Protein AF-A0A226DUA2-F1 (afdb_monomer_lite)

Secondary structure (DSSP, 8-state):
---------TTHHHHHHHHHHHHS-SSS-----HHHHHHHHHHHHHHHHHHHT-HHHHHHTSTTHHHHHHHH-TT--HHHHHHHHHHHHHHHHHHHHHHHHHHHHHH---TTHHHHHHHHHHHHHHHHHHHHHHHHHHHHHHHHHHS-TTS-HHHHHHHHHHTTHHHHHHHHHHHHHHHHHHHHHHHHHHH-

Structure (mmCIF, N/CA/C/O backbone):
data_AF-A0A226DUA2-F1
#
_entry.id 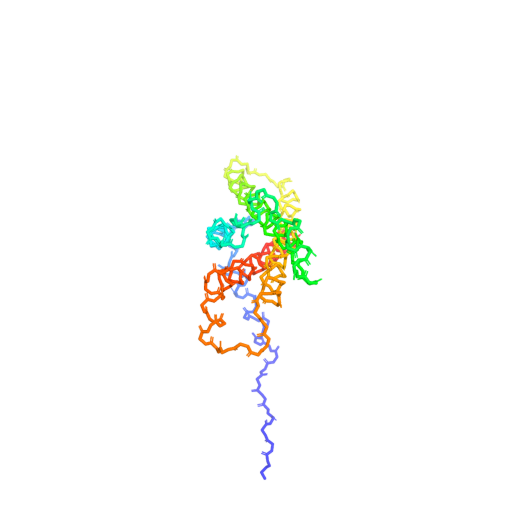  AF-A0A226DUA2-F1
#
loop_
_atom_site.group_PDB
_atom_site.id
_atom_site.type_symbol
_atom_site.label_atom_id
_atom_site.label_alt_id
_atom_site.label_comp_id
_atom_site.label_asym_id
_atom_site.label_entity_id
_atom_site.label_seq_id
_atom_site.pdbx_PDB_ins_code
_atom_site.Cartn_x
_atom_site.Cartn_y
_atom_site.Cartn_z
_atom_site.occupancy
_atom_site.B_iso_or_equiv
_atom_site.auth_seq_id
_atom_site.auth_comp_id
_atom_site.auth_asym_id
_atom_site.auth_atom_id
_atom_site.pdbx_PDB_model_num
ATOM 1 N N . MET A 1 1 ? -26.671 -44.787 -12.495 1.00 40.41 1 MET A N 1
ATOM 2 C CA . MET A 1 1 ? -25.881 -44.094 -11.452 1.00 40.41 1 MET A CA 1
ATOM 3 C C . MET A 1 1 ? -26.431 -42.677 -11.335 1.00 40.41 1 MET A C 1
ATOM 5 O O . MET A 1 1 ? -26.007 -41.808 -12.073 1.00 40.41 1 MET A O 1
ATOM 9 N N . MET A 1 2 ? -27.639 -42.504 -10.798 1.00 33.38 2 MET A N 1
ATOM 10 C CA . MET A 1 2 ? -27.988 -42.334 -9.376 1.00 33.38 2 MET A CA 1
ATOM 11 C C . MET A 1 2 ? -27.318 -41.121 -8.716 1.00 33.38 2 MET A C 1
ATOM 13 O O . MET A 1 2 ? -26.150 -41.149 -8.346 1.00 33.38 2 MET A O 1
ATOM 17 N N . SER A 1 3 ? -28.143 -40.077 -8.622 1.00 40.06 3 SER A N 1
ATOM 18 C CA . SER A 1 3 ? -27.996 -38.801 -7.940 1.00 40.06 3 SER A CA 1
ATOM 19 C C . SER A 1 3 ? -27.529 -38.924 -6.491 1.00 40.06 3 SER A C 1
ATOM 21 O O . SER A 1 3 ? -28.097 -39.688 -5.716 1.00 40.06 3 SER A O 1
ATOM 23 N N . PHE A 1 4 ? -26.579 -38.070 -6.109 1.00 33.00 4 PHE A N 1
ATOM 24 C CA . PHE A 1 4 ? -26.264 -37.747 -4.720 1.00 33.00 4 PHE A CA 1
ATOM 25 C C . PHE A 1 4 ? -26.669 -36.289 -4.470 1.00 33.00 4 PHE A C 1
ATOM 27 O O . PHE A 1 4 ? -25.875 -35.360 -4.571 1.00 33.00 4 PHE A O 1
ATOM 34 N N . VAL A 1 5 ? -27.959 -36.089 -4.211 1.00 45.00 5 VAL A N 1
ATOM 35 C CA . VAL A 1 5 ? -28.500 -34.862 -3.617 1.00 45.00 5 VAL A CA 1
ATOM 36 C C . VAL A 1 5 ? -29.339 -35.312 -2.440 1.00 45.00 5 VAL A C 1
ATOM 38 O O . VAL A 1 5 ? -30.489 -35.685 -2.643 1.00 45.00 5 VAL A O 1
ATOM 41 N N . THR A 1 6 ? -28.789 -35.295 -1.223 1.00 41.44 6 THR A N 1
ATOM 42 C CA . THR A 1 6 ? -29.575 -34.996 -0.016 1.00 41.44 6 THR A CA 1
ATOM 43 C C . THR A 1 6 ? -28.692 -34.682 1.198 1.00 41.44 6 THR A C 1
ATOM 45 O O . THR A 1 6 ? -27.717 -35.375 1.463 1.00 41.44 6 THR A O 1
ATOM 48 N N . LEU A 1 7 ? -29.158 -33.693 1.972 1.00 39.91 7 LEU A N 1
ATOM 49 C CA . LEU A 1 7 ? -29.009 -33.538 3.427 1.00 39.91 7 LEU A CA 1
ATOM 50 C C . LEU A 1 7 ? -27.660 -33.063 3.996 1.00 39.91 7 LEU A C 1
ATOM 52 O O . LEU A 1 7 ? -26.923 -33.827 4.607 1.00 39.91 7 LEU A O 1
ATOM 56 N N . ILE A 1 8 ? -27.462 -31.738 3.997 1.00 42.31 8 ILE A N 1
ATOM 57 C CA . ILE A 1 8 ? -26.931 -31.045 5.184 1.00 42.31 8 ILE A CA 1
ATOM 58 C C . ILE A 1 8 ? -27.875 -29.884 5.511 1.00 42.31 8 ILE A C 1
ATOM 60 O O . ILE A 1 8 ? -28.209 -29.060 4.662 1.00 42.31 8 ILE A O 1
ATOM 64 N N . GLY A 1 9 ? -28.387 -29.913 6.740 1.00 43.31 9 GLY A N 1
ATOM 65 C CA . GLY A 1 9 ? -29.529 -29.145 7.209 1.00 43.31 9 GLY A CA 1
ATOM 66 C C . GLY A 1 9 ? -29.292 -27.639 7.312 1.00 43.31 9 GLY A C 1
ATOM 67 O O . GLY A 1 9 ? -28.282 -27.163 7.828 1.00 43.31 9 GLY A O 1
ATOM 68 N N . SER A 1 10 ? -30.318 -26.893 6.911 1.00 45.47 10 SER A N 1
ATOM 69 C CA . SER A 1 10 ? -30.386 -25.429 6.914 1.00 45.47 10 SER A CA 1
ATOM 70 C C . SER A 1 10 ? -30.469 -24.783 8.314 1.00 45.47 10 SER A C 1
ATOM 72 O O . SER A 1 10 ? -30.604 -23.566 8.406 1.00 45.47 10 SER A O 1
ATOM 74 N N . ASN A 1 11 ? -30.357 -25.562 9.398 1.00 41.03 11 ASN A N 1
ATOM 75 C CA . ASN A 1 11 ? -30.464 -25.079 10.785 1.00 41.03 11 ASN A CA 1
ATOM 76 C C . ASN A 1 11 ? -29.113 -24.981 11.521 1.00 41.03 11 ASN A C 1
ATOM 78 O O . ASN A 1 11 ? -29.072 -24.490 12.643 1.00 41.03 11 ASN A O 1
ATOM 82 N N . SER A 1 12 ? -28.008 -25.422 10.908 1.00 45.75 12 SER A N 1
ATOM 83 C CA . SER A 1 12 ? -26.671 -25.392 11.532 1.00 45.75 12 SER A CA 1
ATOM 84 C C . SER A 1 12 ? -25.866 -24.133 11.182 1.00 45.75 12 SER A C 1
ATOM 86 O O . SER A 1 12 ? -25.039 -23.679 11.968 1.00 45.75 12 SER A O 1
ATOM 88 N N . VAL A 1 13 ? -26.141 -23.494 10.041 1.00 44.94 13 VAL A N 1
ATOM 89 C CA . VAL A 1 13 ? -25.377 -22.308 9.609 1.00 44.94 13 VAL A CA 1
ATOM 90 C C . VAL A 1 13 ? -25.687 -21.082 10.478 1.00 44.94 13 VAL A C 1
ATOM 92 O O . VAL A 1 13 ? -24.826 -20.228 10.685 1.00 44.94 13 VAL A O 1
ATOM 95 N N . THR A 1 14 ? -26.898 -20.986 11.027 1.00 45.59 14 THR A N 1
ATOM 96 C CA . THR A 1 14 ? -27.301 -19.899 11.930 1.00 45.59 14 THR A CA 1
ATOM 97 C C . THR A 1 14 ? -26.771 -20.072 13.350 1.00 45.59 14 THR A C 1
ATOM 99 O O . THR A 1 14 ? -26.415 -19.065 13.957 1.00 45.59 14 THR A O 1
ATOM 102 N N . SER A 1 15 ? -26.648 -21.301 13.870 1.00 43.31 15 SER A N 1
ATOM 103 C CA . SER A 1 15 ? -26.094 -21.517 15.217 1.00 43.31 15 SER A CA 1
ATOM 104 C C . SER A 1 15 ? -24.577 -21.310 15.248 1.00 43.31 15 SER A C 1
ATOM 106 O O . SER A 1 15 ? -24.081 -20.634 16.144 1.00 43.31 15 SER A O 1
ATOM 108 N N . VAL A 1 16 ? -23.852 -21.758 14.215 1.00 47.16 16 VAL A N 1
ATOM 109 C CA . VAL A 1 16 ? -22.397 -21.533 14.094 1.00 47.16 16 VAL A CA 1
ATOM 110 C C . VAL A 1 16 ? -22.075 -20.044 13.898 1.00 47.16 16 VAL A C 1
ATOM 112 O O . VAL A 1 16 ? -21.110 -19.536 14.467 1.00 47.16 16 VAL A O 1
ATOM 115 N N . LYS A 1 17 ? -22.921 -19.297 13.170 1.00 47.12 17 LYS A N 1
ATOM 116 C CA . LYS A 1 17 ? -22.807 -17.829 13.070 1.00 47.12 17 LYS A CA 1
ATOM 117 C C . LYS A 1 17 ? -23.001 -17.117 14.413 1.00 47.12 17 LYS A C 1
ATOM 119 O O . LYS A 1 17 ? -22.430 -16.045 14.597 1.00 47.12 17 LYS A O 1
ATOM 124 N N . LEU A 1 18 ? -23.794 -17.678 15.329 1.00 44.31 18 LEU A N 1
ATOM 125 C CA . LEU A 1 18 ? -24.059 -17.079 16.640 1.00 44.31 18 LEU A CA 1
ATOM 126 C C . LEU A 1 18 ? -22.955 -17.388 17.661 1.00 44.31 18 LEU A C 1
ATOM 128 O O . LEU A 1 18 ? -22.617 -16.530 18.471 1.00 44.31 18 LEU A O 1
ATOM 132 N N . GLU A 1 19 ? -22.363 -18.581 17.606 1.00 42.12 19 GLU A N 1
ATOM 133 C CA . GLU A 1 19 ? -21.292 -18.987 18.526 1.00 42.12 19 GLU A CA 1
ATOM 134 C C . GLU A 1 19 ? -19.962 -18.286 18.227 1.00 42.12 19 GLU A C 1
ATOM 136 O O . GLU A 1 19 ? -19.295 -17.821 19.150 1.00 42.12 19 GLU A O 1
ATOM 141 N N . ILE A 1 20 ? -19.621 -18.093 16.947 1.00 49.97 20 ILE A N 1
ATOM 142 C CA . ILE A 1 20 ? -18.450 -17.290 16.558 1.00 49.97 20 ILE A CA 1
ATOM 143 C C . ILE A 1 20 ? -18.665 -15.813 16.931 1.00 49.97 20 ILE A C 1
ATOM 145 O O . ILE A 1 20 ? -17.740 -15.156 17.399 1.00 49.97 20 ILE A O 1
ATOM 149 N N . ALA A 1 21 ? -19.891 -15.291 16.804 1.00 44.81 21 ALA A N 1
ATOM 150 C CA . ALA A 1 21 ? -20.205 -13.918 17.201 1.00 44.81 21 ALA A CA 1
ATOM 151 C C . ALA A 1 21 ? -20.131 -13.700 18.727 1.00 44.81 21 ALA A C 1
ATOM 153 O O . ALA A 1 21 ? -19.700 -12.636 19.166 1.00 44.81 21 ALA A O 1
ATOM 154 N N . ASN A 1 22 ? -20.501 -14.702 19.531 1.00 41.97 22 ASN A N 1
ATOM 155 C CA . ASN A 1 22 ? -20.478 -14.611 20.995 1.00 41.97 22 ASN A CA 1
ATOM 156 C C . ASN A 1 22 ? -19.098 -14.890 21.612 1.00 41.97 22 ASN A C 1
ATOM 158 O O . ASN A 1 22 ? -18.800 -14.352 22.675 1.00 41.97 22 ASN A O 1
ATOM 162 N N . ALA A 1 23 ? -18.232 -15.667 20.955 1.00 46.94 23 ALA A N 1
ATOM 163 C CA . ALA A 1 23 ? -16.861 -15.886 21.426 1.00 46.94 23 ALA A CA 1
ATOM 164 C C . ALA A 1 23 ? -15.946 -14.656 21.234 1.00 46.94 23 ALA A C 1
ATOM 166 O O . ALA A 1 23 ? -14.927 -14.541 21.911 1.00 46.94 23 ALA A O 1
ATOM 167 N N . ILE A 1 24 ? -16.314 -13.723 20.347 1.00 49.25 24 ILE A N 1
ATOM 168 C CA . ILE A 1 24 ? -15.517 -12.528 20.008 1.00 49.25 24 ILE A CA 1
ATOM 169 C C . ILE A 1 24 ? -15.951 -11.286 20.827 1.00 49.25 24 ILE A C 1
ATOM 171 O O . ILE A 1 24 ? -15.244 -10.281 20.854 1.00 49.25 24 ILE A O 1
ATOM 175 N N . LEU A 1 25 ? -17.079 -11.328 21.553 1.00 41.81 25 LEU A N 1
ATOM 176 C CA . LEU A 1 25 ? -17.684 -10.136 22.178 1.00 41.81 25 LEU A CA 1
ATOM 177 C C . LEU A 1 25 ? -18.129 -10.313 23.650 1.00 41.81 25 LEU A C 1
ATOM 179 O O . LEU A 1 25 ? -19.320 -10.192 23.936 1.00 41.81 25 LEU A O 1
ATOM 183 N N . PRO A 1 26 ? -17.230 -10.511 24.637 1.00 42.25 26 PRO A N 1
ATOM 184 C CA . PRO A 1 26 ? -17.646 -10.489 26.042 1.00 42.25 26 PRO A CA 1
ATOM 185 C C . PRO A 1 26 ? -17.788 -9.073 26.635 1.00 42.25 26 PRO A C 1
ATOM 187 O O . PRO A 1 26 ? -18.328 -8.916 27.727 1.00 42.25 26 PRO A O 1
ATOM 190 N N . SER A 1 27 ? -17.345 -8.014 25.952 1.00 42.94 27 SER A N 1
ATOM 191 C CA . SER A 1 27 ? -17.435 -6.641 26.466 1.00 42.94 27 SER A CA 1
ATOM 192 C C . SER A 1 27 ? -17.703 -5.665 25.327 1.00 42.94 27 SER A C 1
ATOM 194 O O . SER A 1 27 ? -16.914 -5.608 24.394 1.00 42.94 27 SER A O 1
ATOM 196 N N . GLY A 1 28 ? -18.809 -4.916 25.400 1.00 49.16 28 GLY A N 1
ATOM 197 C CA . GLY A 1 28 ? -19.399 -4.069 24.343 1.00 49.16 28 GLY A CA 1
ATOM 198 C C . GLY A 1 28 ? -18.589 -2.858 23.852 1.00 49.16 28 GLY A C 1
ATOM 199 O O . GLY A 1 28 ? -19.152 -1.822 23.516 1.00 49.16 28 GLY A O 1
ATOM 200 N N . THR A 1 29 ? -17.275 -2.988 23.798 1.00 46.59 29 THR A N 1
ATOM 201 C CA . THR A 1 29 ? -16.340 -2.170 23.039 1.00 46.59 29 THR A CA 1
ATOM 202 C C . THR A 1 29 ? -15.367 -3.184 22.463 1.00 46.59 29 THR A C 1
ATOM 204 O O . THR A 1 29 ? -14.594 -3.747 23.232 1.00 46.59 29 THR A O 1
ATOM 207 N N . MET A 1 30 ? -15.453 -3.505 21.172 1.00 47.72 30 MET A N 1
ATOM 208 C CA . MET A 1 30 ? -14.422 -4.324 20.541 1.00 47.72 30 MET A CA 1
ATOM 209 C C . MET A 1 30 ? -13.263 -3.353 20.287 1.00 47.72 30 MET A C 1
ATOM 211 O O . MET A 1 30 ? -13.393 -2.523 19.388 1.00 47.72 30 MET A O 1
ATOM 215 N N . PRO A 1 31 ? -12.201 -3.317 21.120 1.00 53.81 31 PRO A N 1
ATOM 216 C CA . PRO A 1 31 ? -11.017 -2.588 20.712 1.00 53.81 31 PRO A CA 1
ATOM 217 C C . PRO A 1 31 ? -10.578 -3.210 19.390 1.00 53.81 31 PRO A C 1
ATOM 219 O O . PRO A 1 31 ? -10.629 -4.435 19.250 1.00 53.81 31 PRO A O 1
ATOM 222 N N . LEU A 1 32 ? -10.194 -2.360 18.441 1.00 58.62 32 LEU A N 1
ATOM 223 C CA . LEU A 1 32 ? -9.419 -2.738 17.264 1.00 58.62 32 LEU A CA 1
ATOM 224 C C . LEU A 1 32 ? -8.507 -3.904 17.652 1.00 58.62 32 LEU A C 1
ATOM 226 O O . LEU A 1 32 ? -7.744 -3.790 18.624 1.00 58.62 32 LEU A O 1
ATOM 230 N N . SER A 1 33 ? -8.704 -5.052 17.005 1.00 66.44 33 SER A N 1
ATOM 231 C CA . SER A 1 33 ? -8.065 -6.272 17.467 1.00 66.44 33 SER A CA 1
ATOM 232 C C . SER A 1 33 ? -6.553 -6.047 17.368 1.00 66.44 33 SER A C 1
ATOM 234 O O . SER A 1 33 ? -6.065 -5.371 16.455 1.00 66.44 33 SER A O 1
ATOM 236 N N . ARG A 1 34 ? -5.786 -6.511 18.360 1.00 74.88 34 ARG A N 1
ATOM 237 C CA . ARG A 1 34 ? -4.317 -6.365 18.354 1.00 74.88 34 ARG A CA 1
ATOM 238 C C . ARG A 1 34 ? -3.744 -6.875 17.025 1.00 74.88 34 ARG A C 1
ATOM 240 O O . ARG A 1 34 ? -2.720 -6.388 16.556 1.00 74.88 34 ARG A O 1
ATOM 247 N N . GLU A 1 35 ? -4.435 -7.846 16.451 1.00 81.00 35 GLU A N 1
ATOM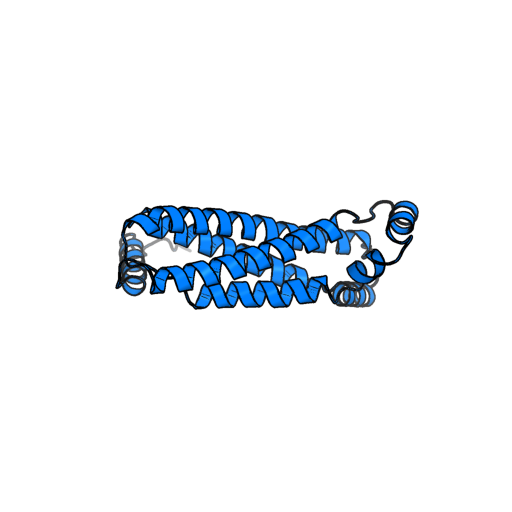 248 C CA . GLU A 1 35 ? -4.197 -8.517 15.193 1.00 81.00 35 GLU A CA 1
ATOM 249 C C . GLU A 1 35 ? -4.278 -7.556 13.991 1.00 81.00 35 GLU A C 1
ATOM 251 O O . GLU A 1 35 ? -3.358 -7.551 13.176 1.00 81.00 35 GLU A O 1
ATOM 256 N N . ASP A 1 36 ? -5.280 -6.677 13.914 1.00 82.94 36 ASP A N 1
ATOM 257 C CA . ASP A 1 36 ? -5.436 -5.718 12.803 1.00 82.94 36 ASP A CA 1
ATOM 258 C C . ASP A 1 36 ? -4.291 -4.700 12.776 1.00 82.94 36 ASP A C 1
ATOM 260 O O . ASP A 1 36 ? -3.707 -4.412 11.732 1.00 82.94 36 ASP A O 1
ATOM 264 N N . LEU A 1 37 ? -3.878 -4.210 13.951 1.00 86.75 37 LEU A N 1
ATOM 265 C CA . LEU A 1 37 ? -2.725 -3.311 14.054 1.00 86.75 37 LEU A CA 1
ATOM 266 C C . LEU A 1 37 ? -1.437 -3.993 13.565 1.00 86.75 37 LEU A C 1
ATOM 268 O O . LEU A 1 37 ? -0.585 -3.343 12.957 1.00 86.75 37 LEU A O 1
ATOM 272 N N . VAL A 1 38 ? -1.292 -5.299 13.815 1.00 89.06 38 VAL A N 1
ATOM 273 C CA . VAL A 1 38 ? -0.153 -6.088 13.327 1.00 89.06 38 VAL A CA 1
ATOM 274 C C . VAL A 1 38 ? -0.207 -6.233 11.806 1.00 89.06 38 VAL A C 1
ATOM 276 O O . VAL A 1 38 ? 0.821 -6.039 11.156 1.00 89.06 38 VAL A O 1
ATOM 279 N N . ILE A 1 39 ? -1.375 -6.514 11.221 1.00 89.19 39 ILE A N 1
ATOM 280 C CA . ILE A 1 39 ? -1.540 -6.605 9.761 1.00 89.19 39 ILE A CA 1
ATOM 281 C C . ILE A 1 39 ? -1.221 -5.256 9.107 1.00 89.19 39 ILE A C 1
ATOM 283 O O . ILE A 1 39 ? -0.410 -5.209 8.177 1.00 89.19 39 ILE A O 1
ATOM 287 N N . LEU A 1 40 ? -1.771 -4.159 9.635 1.00 90.38 40 LEU A N 1
ATOM 288 C CA . LEU A 1 40 ? -1.496 -2.802 9.164 1.00 90.38 40 LEU A CA 1
ATOM 289 C C . LEU A 1 40 ? -0.006 -2.455 9.264 1.00 90.38 40 LEU A C 1
ATOM 291 O O . LEU A 1 40 ? 0.566 -1.885 8.335 1.00 90.38 40 LEU A O 1
ATOM 295 N N . PHE A 1 41 ? 0.650 -2.834 10.364 1.00 92.81 41 PHE A N 1
ATOM 296 C CA . PHE A 1 41 ? 2.086 -2.629 10.545 1.00 92.81 41 PHE A CA 1
ATOM 297 C C . PHE A 1 41 ? 2.913 -3.404 9.512 1.00 92.81 41 PHE A C 1
ATOM 299 O O . PHE A 1 41 ? 3.833 -2.844 8.914 1.00 92.81 41 PHE A O 1
ATOM 306 N N . ILE A 1 42 ? 2.578 -4.670 9.248 1.00 92.12 42 ILE A N 1
ATOM 307 C CA . ILE A 1 42 ? 3.258 -5.474 8.223 1.00 92.12 42 ILE A CA 1
ATOM 308 C C . ILE A 1 42 ? 3.032 -4.861 6.836 1.00 92.12 42 ILE A C 1
ATOM 310 O O . ILE A 1 42 ? 3.996 -4.698 6.085 1.00 92.12 42 ILE A O 1
ATOM 314 N N . ALA A 1 43 ? 1.798 -4.471 6.502 1.00 90.12 43 ALA A N 1
ATOM 315 C CA . ALA A 1 43 ? 1.475 -3.808 5.239 1.00 90.12 43 ALA A CA 1
ATOM 316 C C . ALA A 1 43 ? 2.276 -2.508 5.066 1.00 90.12 43 ALA A C 1
ATOM 318 O O . ALA A 1 43 ? 2.852 -2.271 4.000 1.00 90.12 43 ALA A O 1
ATOM 319 N N . LEU A 1 44 ? 2.384 -1.710 6.134 1.00 93.69 44 LEU A N 1
ATOM 320 C CA . LEU A 1 44 ? 3.169 -0.483 6.167 1.00 93.69 44 LEU A CA 1
ATOM 321 C C . LEU A 1 44 ? 4.660 -0.756 5.945 1.00 93.69 44 LEU A C 1
ATOM 323 O O . LEU A 1 44 ? 5.268 -0.114 5.090 1.00 93.69 44 LEU A O 1
ATOM 327 N N . VAL A 1 45 ? 5.261 -1.702 6.673 1.00 95.38 45 VAL A N 1
ATOM 328 C CA . VAL A 1 45 ? 6.695 -2.019 6.556 1.00 95.38 45 VAL A CA 1
ATOM 329 C C . VAL A 1 45 ? 7.016 -2.601 5.182 1.00 95.38 45 VAL A C 1
ATOM 331 O O . VAL A 1 45 ? 7.934 -2.124 4.511 1.00 95.38 45 VAL A O 1
ATOM 334 N N . VAL A 1 46 ? 6.252 -3.599 4.729 1.00 94.00 46 VAL A N 1
ATOM 335 C CA . VAL A 1 46 ? 6.467 -4.261 3.434 1.00 94.00 46 VAL A CA 1
ATOM 336 C C . VAL A 1 46 ? 6.247 -3.281 2.286 1.00 94.00 46 VAL A C 1
ATOM 338 O O . VAL A 1 46 ? 7.086 -3.207 1.386 1.00 94.00 46 VAL A O 1
ATOM 341 N N . GLY A 1 47 ? 5.168 -2.497 2.326 1.00 89.25 47 GLY A N 1
ATOM 342 C CA . GLY A 1 47 ? 4.847 -1.521 1.291 1.00 89.25 47 GLY A CA 1
ATOM 343 C C . GLY A 1 47 ? 5.810 -0.331 1.266 1.00 89.25 47 GLY A C 1
ATOM 344 O O . GLY A 1 47 ? 6.259 0.064 0.191 1.00 89.25 47 GLY A O 1
ATOM 345 N N . SER A 1 48 ? 6.227 0.183 2.428 1.00 93.00 48 SER A N 1
ATOM 346 C CA . SER A 1 48 ? 7.250 1.238 2.511 1.00 93.00 48 SER A CA 1
ATOM 347 C C . SER A 1 48 ? 8.597 0.739 2.002 1.00 93.00 48 SER A C 1
ATOM 349 O O . SER A 1 48 ? 9.245 1.413 1.203 1.00 93.00 48 SER A O 1
ATOM 351 N N . HIS A 1 49 ? 9.012 -0.469 2.393 1.00 93.81 49 HIS A N 1
ATOM 352 C CA . HIS A 1 49 ? 10.242 -1.064 1.878 1.00 93.81 49 HIS A CA 1
ATOM 353 C C . HIS A 1 49 ? 10.163 -1.290 0.359 1.00 93.81 49 HIS A C 1
ATOM 355 O O . HIS A 1 49 ? 11.135 -1.035 -0.349 1.00 93.81 49 HIS A O 1
ATOM 361 N N . ALA A 1 50 ? 9.009 -1.717 -0.164 1.00 90.12 50 ALA A N 1
ATOM 362 C CA . ALA A 1 50 ? 8.785 -1.858 -1.601 1.00 90.12 50 ALA A CA 1
ATOM 363 C C . ALA A 1 50 ? 8.820 -0.516 -2.350 1.00 90.12 50 ALA A C 1
ATOM 365 O O . ALA A 1 50 ? 9.254 -0.485 -3.496 1.00 90.12 50 ALA A O 1
ATOM 366 N N . HIS A 1 51 ? 8.405 0.583 -1.718 1.00 91.00 51 HIS A N 1
ATOM 367 C CA . HIS A 1 51 ? 8.471 1.918 -2.309 1.00 91.00 51 HIS A CA 1
ATOM 368 C C . HIS A 1 51 ? 9.893 2.502 -2.283 1.00 91.00 51 HIS A C 1
ATOM 370 O O . HIS A 1 51 ? 10.404 2.930 -3.319 1.00 91.00 51 HIS A O 1
ATOM 376 N N . PHE A 1 52 ? 10.550 2.505 -1.117 1.00 91.62 52 PHE A N 1
ATOM 377 C CA . PHE A 1 52 ? 11.854 3.152 -0.928 1.00 91.62 52 PHE A CA 1
ATOM 378 C C . PHE A 1 52 ? 13.027 2.346 -1.501 1.00 91.62 52 PHE A C 1
ATOM 380 O O . PHE A 1 52 ? 14.017 2.931 -1.938 1.00 91.62 52 PHE A O 1
ATOM 387 N N . ASN A 1 53 ? 12.933 1.012 -1.523 1.00 92.25 53 ASN A N 1
ATOM 388 C CA . ASN A 1 53 ? 14.002 0.126 -1.995 1.00 92.25 53 ASN A CA 1
ATOM 389 C C . ASN A 1 53 ? 13.712 -0.473 -3.383 1.00 92.25 53 ASN A C 1
ATOM 391 O O . ASN A 1 53 ? 13.996 -1.642 -3.651 1.00 92.25 53 ASN A O 1
ATOM 395 N N . ASN A 1 54 ? 13.104 0.331 -4.252 1.00 89.31 54 ASN A N 1
ATOM 396 C CA . ASN A 1 54 ? 12.765 -0.027 -5.622 1.00 89.31 54 ASN A CA 1
ATOM 397 C C . ASN A 1 54 ? 13.596 0.813 -6.602 1.00 89.31 54 ASN A C 1
ATOM 399 O O . ASN A 1 54 ? 13.670 2.040 -6.479 1.00 89.31 54 ASN A O 1
ATOM 403 N N . ALA A 1 55 ? 14.201 0.146 -7.588 1.00 88.94 55 ALA A N 1
ATOM 404 C CA . ALA A 1 55 ? 15.009 0.791 -8.619 1.00 88.94 55 ALA A CA 1
ATOM 405 C C . ALA A 1 55 ? 14.216 1.845 -9.403 1.00 88.94 55 ALA A C 1
ATOM 407 O O . ALA A 1 55 ? 14.745 2.914 -9.692 1.00 88.94 55 ALA A O 1
ATOM 408 N N . TRP A 1 56 ? 12.927 1.602 -9.662 1.00 87.31 56 TRP A N 1
ATOM 409 C CA . TRP A 1 56 ? 12.070 2.549 -10.376 1.00 87.31 56 TRP A CA 1
ATOM 410 C C . TRP A 1 56 ? 11.908 3.873 -9.621 1.00 87.31 56 TRP A C 1
ATOM 412 O O . TRP A 1 56 ? 12.127 4.940 -10.191 1.00 87.31 56 TRP A O 1
ATOM 422 N N . THR A 1 57 ? 11.596 3.821 -8.322 1.00 88.50 57 THR A N 1
ATOM 423 C CA . THR A 1 57 ? 11.467 5.022 -7.479 1.00 88.50 57 THR A CA 1
ATOM 424 C C . THR A 1 57 ? 12.779 5.799 -7.418 1.00 88.50 57 THR A C 1
ATOM 426 O O . THR A 1 57 ? 12.774 7.028 -7.475 1.00 88.50 57 THR A O 1
ATOM 429 N N . ARG A 1 58 ? 13.910 5.084 -7.338 1.00 90.69 58 ARG A N 1
ATOM 430 C CA . ARG A 1 58 ? 15.246 5.688 -7.329 1.00 90.69 58 ARG A CA 1
ATOM 431 C C . ARG A 1 58 ? 15.547 6.396 -8.650 1.00 90.69 58 ARG A C 1
ATOM 433 O O . ARG A 1 58 ? 15.957 7.551 -8.625 1.00 90.69 58 ARG A O 1
ATOM 440 N N . SER A 1 59 ? 15.291 5.743 -9.781 1.00 90.06 59 SER A N 1
ATOM 441 C CA . SER A 1 59 ? 15.469 6.335 -11.109 1.00 90.06 59 SER A CA 1
ATOM 442 C C . SER A 1 59 ? 14.573 7.553 -11.312 1.00 90.06 59 SER A C 1
ATOM 444 O O . SER A 1 59 ? 15.046 8.576 -11.794 1.00 90.06 59 SER A O 1
ATOM 446 N N . TRP A 1 60 ? 13.318 7.496 -10.857 1.00 90.81 60 TRP A N 1
ATOM 447 C CA . TRP A 1 60 ? 12.379 8.619 -10.940 1.00 90.81 60 TRP A CA 1
ATOM 448 C C . TRP A 1 60 ? 12.794 9.844 -10.114 1.00 90.81 60 TRP A C 1
ATOM 450 O O . TRP A 1 60 ? 12.354 10.956 -10.396 1.00 90.81 60 TRP A O 1
ATOM 460 N N . GLY A 1 61 ? 13.625 9.652 -9.086 1.00 89.81 61 GLY A N 1
ATOM 461 C CA . GLY A 1 61 ? 14.199 10.737 -8.291 1.00 89.81 61 GLY A CA 1
ATOM 462 C C . GLY A 1 61 ? 15.362 11.466 -8.969 1.00 89.81 61 GLY A C 1
ATOM 463 O O . GLY A 1 61 ? 15.745 12.536 -8.500 1.00 89.81 61 GLY A O 1
ATOM 464 N N . ASN A 1 62 ? 15.923 10.921 -10.054 1.00 93.94 62 ASN A N 1
ATOM 465 C CA . ASN A 1 62 ? 17.031 11.551 -10.764 1.00 93.94 62 ASN A CA 1
ATOM 466 C C . ASN A 1 62 ? 16.531 12.694 -11.667 1.00 93.94 62 ASN A C 1
ATOM 468 O O . ASN A 1 62 ? 15.536 12.524 -12.381 1.00 93.94 62 ASN A O 1
ATOM 472 N N . PRO A 1 63 ? 17.228 13.846 -11.694 1.00 93.56 63 PRO A N 1
ATOM 473 C CA . PRO A 1 63 ? 16.859 14.958 -12.563 1.00 93.56 63 PRO A CA 1
ATOM 474 C C . PRO A 1 63 ? 16.918 14.535 -14.040 1.00 93.56 63 PRO A C 1
ATOM 476 O O . PRO A 1 63 ? 17.898 13.937 -14.480 1.00 93.56 63 PRO A O 1
ATOM 479 N N . GLY A 1 64 ? 15.861 14.834 -14.801 1.00 91.50 64 GLY A N 1
ATOM 480 C CA . GLY A 1 64 ? 15.752 14.516 -16.231 1.00 91.50 64 GLY A CA 1
ATOM 481 C C . GLY A 1 64 ? 15.212 13.118 -16.558 1.00 91.50 64 GLY A C 1
ATOM 482 O O . GLY A 1 64 ? 14.894 12.845 -17.717 1.00 91.50 64 GLY A O 1
ATOM 483 N N . TYR A 1 65 ? 15.081 12.219 -15.574 1.00 91.25 65 TYR A N 1
ATOM 484 C CA . TYR A 1 65 ? 14.535 10.880 -15.820 1.00 91.25 65 TYR A CA 1
ATOM 485 C C . TYR A 1 65 ? 13.042 10.886 -16.197 1.00 91.25 65 TYR A C 1
ATOM 487 O O . TYR A 1 65 ? 12.678 10.160 -17.124 1.00 91.25 65 TYR A O 1
ATOM 495 N N . PRO A 1 66 ? 12.158 11.683 -15.558 1.00 90.81 66 PRO A N 1
ATOM 496 C CA . PRO A 1 66 ? 10.749 11.745 -15.953 1.00 90.81 66 PRO A CA 1
ATOM 497 C C . PRO A 1 66 ? 10.552 12.198 -17.407 1.00 90.81 66 PRO A C 1
ATOM 499 O O . PRO A 1 66 ? 9.721 11.637 -18.123 1.00 90.81 66 PRO A O 1
ATOM 502 N N . GLU A 1 67 ? 11.330 13.183 -17.859 1.00 93.06 67 GLU A N 1
ATOM 503 C CA . GLU A 1 67 ? 11.329 13.676 -19.237 1.00 93.06 67 GLU A CA 1
ATOM 504 C C . GLU A 1 67 ? 11.867 12.614 -20.199 1.00 93.06 67 GLU A C 1
ATOM 506 O O . GLU A 1 67 ? 11.225 12.321 -21.210 1.00 93.06 67 GLU A O 1
ATOM 511 N N . TYR A 1 68 ? 12.995 11.984 -19.852 1.00 90.44 68 TYR A N 1
ATOM 512 C CA . TYR A 1 68 ? 13.567 10.888 -20.631 1.00 90.44 68 TYR A CA 1
ATOM 513 C C . TYR A 1 68 ? 12.586 9.726 -20.778 1.00 90.44 68 TYR A C 1
ATOM 515 O O . TYR A 1 68 ? 12.387 9.235 -21.881 1.00 90.44 68 TYR A O 1
ATOM 523 N N . CYS A 1 69 ? 11.927 9.309 -19.696 1.00 89.81 69 CYS A N 1
ATOM 524 C CA . CYS A 1 69 ? 10.988 8.196 -19.724 1.00 89.81 69 CYS A CA 1
ATOM 525 C C . CYS A 1 69 ? 9.804 8.474 -20.654 1.00 89.81 69 CYS A C 1
ATOM 527 O O . CYS A 1 69 ? 9.446 7.613 -21.454 1.00 89.81 69 CYS A O 1
ATOM 529 N N . ARG A 1 70 ? 9.237 9.688 -20.604 1.00 89.50 70 ARG A N 1
ATOM 530 C CA . ARG A 1 70 ? 8.153 10.108 -21.510 1.00 89.50 70 ARG A CA 1
ATOM 531 C C . ARG A 1 70 ? 8.580 10.126 -22.978 1.00 89.50 70 ARG A C 1
ATOM 533 O O . ARG A 1 70 ? 7.747 9.887 -23.843 1.00 89.50 70 ARG A O 1
ATOM 540 N N . TYR A 1 71 ? 9.849 10.425 -23.251 1.00 88.56 71 TYR A N 1
ATOM 541 C CA . TYR A 1 71 ? 10.397 10.446 -24.605 1.00 88.56 71 TYR A CA 1
ATOM 542 C C . TYR A 1 71 ? 10.770 9.045 -25.117 1.00 88.56 71 TYR A C 1
ATOM 544 O O . TYR A 1 71 ? 10.501 8.709 -26.266 1.00 88.56 71 TYR A O 1
ATOM 552 N N . ALA A 1 72 ? 11.387 8.224 -24.266 1.00 85.69 72 ALA A N 1
ATOM 553 C CA . ALA A 1 72 ? 11.935 6.919 -24.626 1.00 85.69 72 ALA A CA 1
ATOM 554 C C . ALA A 1 72 ? 10.880 5.804 -24.641 1.00 85.69 72 ALA A C 1
ATOM 556 O O . ALA A 1 72 ? 11.010 4.853 -25.411 1.00 85.69 72 ALA A O 1
ATOM 557 N N . PHE A 1 73 ? 9.838 5.910 -23.808 1.00 82.38 73 PHE A N 1
ATOM 558 C CA . PHE A 1 73 ? 8.819 4.876 -23.658 1.00 82.38 73 PHE A CA 1
ATOM 559 C C . PHE A 1 73 ? 7.419 5.445 -23.921 1.00 82.38 73 PHE A C 1
ATOM 561 O O . PHE A 1 73 ? 6.953 6.290 -23.151 1.00 82.38 73 PHE A O 1
ATOM 568 N N . PRO A 1 74 ? 6.689 4.945 -24.940 1.00 80.25 74 PRO A N 1
ATOM 569 C CA . PRO A 1 74 ? 5.337 5.422 -25.241 1.00 80.25 74 PRO A CA 1
ATOM 570 C C . PRO A 1 74 ? 4.350 5.178 -24.086 1.00 80.25 74 PRO A C 1
ATOM 572 O O . PRO A 1 74 ? 3.402 5.937 -23.920 1.00 80.25 74 PRO A O 1
ATOM 575 N N . ASN A 1 75 ? 4.615 4.171 -23.245 1.00 85.31 75 ASN A N 1
ATOM 576 C CA . ASN A 1 75 ? 3.810 3.815 -22.074 1.00 85.31 75 ASN A CA 1
ATOM 577 C C . ASN A 1 75 ? 4.564 4.067 -20.757 1.00 85.31 75 ASN A C 1
ATOM 579 O O . ASN A 1 75 ? 4.576 3.218 -19.869 1.00 85.31 75 ASN A O 1
ATOM 583 N N . CYS A 1 76 ? 5.235 5.214 -20.625 1.00 88.38 76 CYS A N 1
ATOM 584 C CA . CYS A 1 76 ? 5.931 5.571 -19.389 1.00 88.38 76 CYS A CA 1
ATOM 585 C C . CYS A 1 76 ? 4.950 5.635 -18.189 1.00 88.38 76 CYS A C 1
ATOM 587 O O . CYS A 1 76 ? 4.042 6.478 -18.195 1.00 88.38 76 CYS A O 1
ATOM 589 N N . PRO A 1 77 ? 5.126 4.825 -17.122 1.00 90.06 77 PRO A N 1
ATOM 590 C CA . PRO A 1 77 ? 4.185 4.733 -16.006 1.00 90.06 77 PRO A CA 1
ATOM 591 C C . PRO A 1 77 ? 4.413 5.871 -14.997 1.00 90.06 77 PRO A C 1
ATOM 593 O O . PRO A 1 77 ? 4.708 5.661 -13.820 1.00 90.06 77 PRO A O 1
ATOM 596 N N . SER A 1 78 ? 4.278 7.112 -15.468 1.00 88.62 78 SER A N 1
ATOM 597 C CA . SER A 1 78 ? 4.533 8.322 -14.675 1.00 88.62 78 SER A CA 1
ATOM 598 C C . SER A 1 78 ? 3.589 8.487 -13.481 1.00 88.62 78 SER A C 1
ATOM 600 O O . SER A 1 78 ? 3.969 9.056 -12.458 1.00 88.62 78 SER A O 1
ATOM 602 N N . SER A 1 79 ? 2.384 7.925 -13.574 1.00 91.88 79 SER A N 1
ATOM 603 C CA . SER A 1 79 ? 1.405 7.866 -12.488 1.00 91.88 79 SER A CA 1
ATOM 604 C C . SER A 1 79 ? 1.796 6.909 -11.363 1.00 91.88 79 SER A C 1
ATOM 606 O O . SER A 1 79 ? 1.413 7.149 -10.218 1.00 91.88 79 SER A O 1
ATOM 608 N N . ALA A 1 80 ? 2.572 5.856 -11.643 1.00 92.94 80 ALA A N 1
ATOM 609 C CA . ALA A 1 80 ? 2.839 4.792 -10.675 1.00 92.94 80 ALA A CA 1
ATOM 610 C C . ALA A 1 80 ? 3.583 5.300 -9.429 1.00 92.94 80 ALA A C 1
ATOM 612 O O . ALA A 1 80 ? 3.254 4.914 -8.312 1.00 92.94 80 ALA A O 1
ATOM 613 N N . VAL A 1 81 ? 4.523 6.238 -9.587 1.00 91.31 81 VAL A N 1
ATOM 614 C CA . VAL A 1 81 ? 5.261 6.813 -8.445 1.00 91.31 81 VAL A CA 1
ATOM 615 C C . VAL A 1 81 ? 4.348 7.638 -7.541 1.00 91.31 81 VAL A C 1
ATOM 617 O O . VAL A 1 81 ? 4.493 7.604 -6.320 1.00 91.31 81 VAL A O 1
ATOM 620 N N . GLY A 1 82 ? 3.393 8.367 -8.124 1.00 93.19 82 GLY A N 1
ATOM 621 C CA . GLY A 1 82 ? 2.374 9.083 -7.358 1.00 93.19 82 GLY A CA 1
ATOM 622 C C . GLY A 1 82 ? 1.500 8.117 -6.559 1.00 93.19 82 GLY A C 1
ATOM 623 O O . GLY A 1 82 ? 1.312 8.313 -5.363 1.00 93.19 82 GLY A O 1
ATOM 624 N N . MET A 1 83 ? 1.051 7.034 -7.198 1.00 95.31 83 MET A N 1
ATOM 625 C CA . MET A 1 83 ? 0.229 5.995 -6.571 1.00 95.31 83 MET A CA 1
ATOM 626 C C . MET A 1 83 ? 0.938 5.317 -5.387 1.00 95.31 83 MET A C 1
ATOM 628 O O . MET A 1 83 ? 0.340 5.176 -4.322 1.00 95.31 83 MET A O 1
ATOM 632 N N . GLU A 1 84 ? 2.220 4.960 -5.527 1.00 93.62 84 GLU A N 1
ATOM 633 C CA . GLU A 1 84 ? 3.002 4.379 -4.425 1.00 93.62 84 GLU A CA 1
ATOM 634 C C . GLU A 1 84 ? 3.183 5.357 -3.255 1.00 93.62 84 GLU A C 1
ATOM 636 O O . GLU A 1 84 ? 3.048 4.968 -2.095 1.00 93.62 84 GLU A O 1
ATOM 641 N N . LYS A 1 85 ? 3.448 6.639 -3.545 1.00 94.25 85 LYS A N 1
ATOM 642 C CA . LYS A 1 85 ? 3.569 7.680 -2.512 1.00 94.25 85 LYS A CA 1
ATOM 643 C C . LYS A 1 85 ? 2.262 7.868 -1.751 1.00 94.25 85 LYS A C 1
ATOM 645 O O . LYS A 1 85 ? 2.284 7.957 -0.525 1.00 94.25 85 LYS A O 1
ATOM 650 N N . THR A 1 86 ? 1.133 7.902 -2.458 1.00 95.50 86 THR A N 1
ATOM 651 C CA . THR A 1 86 ? -0.195 7.976 -1.839 1.00 95.50 86 THR A CA 1
ATOM 652 C C . THR A 1 86 ? -0.454 6.761 -0.955 1.00 95.50 86 THR A C 1
ATOM 654 O O . THR A 1 86 ? -0.942 6.933 0.161 1.00 95.50 86 THR A O 1
ATOM 657 N N . PHE A 1 87 ? -0.058 5.560 -1.395 1.00 95.75 87 PHE A N 1
ATOM 658 C CA . PHE A 1 87 ? -0.186 4.360 -0.571 1.00 95.75 87 PHE A CA 1
ATOM 659 C C . PHE A 1 87 ? 0.565 4.493 0.758 1.00 95.75 87 PHE A C 1
ATOM 661 O O . PHE A 1 87 ? -0.017 4.268 1.824 1.00 95.75 87 PHE A O 1
ATOM 668 N N . VAL A 1 88 ? 1.842 4.892 0.706 1.00 95.50 88 VAL A N 1
ATOM 669 C CA . VAL A 1 88 ? 2.690 5.023 1.902 1.00 95.50 88 VAL A CA 1
ATOM 670 C C . VAL A 1 88 ? 2.148 6.115 2.824 1.00 95.50 88 VAL A C 1
ATOM 672 O O . VAL A 1 88 ? 2.028 5.907 4.027 1.00 95.50 88 VAL A O 1
ATOM 675 N N . ALA A 1 89 ? 1.750 7.262 2.269 1.00 96.38 89 ALA A N 1
ATOM 676 C CA . ALA A 1 89 ? 1.187 8.357 3.053 1.00 96.38 89 ALA A CA 1
ATOM 677 C C . ALA A 1 89 ? -0.097 7.939 3.789 1.00 96.38 89 ALA A C 1
ATOM 679 O O . ALA A 1 89 ? -0.218 8.168 4.992 1.00 96.38 89 ALA A O 1
ATOM 680 N N . PHE A 1 90 ? -1.038 7.291 3.097 1.00 95.56 90 PHE A N 1
ATOM 681 C CA . PHE A 1 90 ? -2.298 6.864 3.708 1.00 95.56 90 PHE A CA 1
ATOM 682 C C . PHE A 1 90 ? -2.102 5.756 4.739 1.00 95.56 90 PHE A C 1
ATOM 684 O O . PHE A 1 90 ? -2.682 5.842 5.818 1.00 95.56 90 PHE A O 1
ATOM 691 N N . THR A 1 91 ? -1.251 4.763 4.471 1.00 94.12 91 THR A N 1
ATOM 692 C CA . THR A 1 91 ? -0.968 3.702 5.454 1.00 94.12 91 THR A CA 1
ATOM 693 C C . THR A 1 91 ? -0.291 4.246 6.716 1.00 94.12 91 THR A C 1
ATOM 695 O O . THR A 1 91 ? -0.679 3.849 7.811 1.00 94.12 91 THR A O 1
ATOM 698 N N . ILE A 1 92 ? 0.631 5.214 6.609 1.00 95.62 92 ILE A N 1
ATOM 699 C CA . ILE A 1 92 ? 1.229 5.888 7.780 1.00 95.62 92 ILE A CA 1
ATOM 700 C C . ILE A 1 92 ? 0.176 6.664 8.577 1.00 95.62 92 ILE A C 1
ATOM 702 O O . ILE A 1 92 ? 0.110 6.529 9.799 1.00 95.62 92 ILE A O 1
ATOM 706 N N . ILE A 1 93 ? -0.646 7.478 7.906 1.00 95.19 93 ILE A N 1
ATOM 707 C CA . ILE A 1 93 ? -1.677 8.288 8.573 1.00 95.19 93 ILE A CA 1
ATOM 708 C C . ILE A 1 93 ? -2.657 7.382 9.323 1.00 95.19 93 ILE A C 1
ATOM 710 O O . ILE A 1 93 ? -2.937 7.623 10.495 1.00 95.19 93 ILE A O 1
ATOM 714 N N . ILE A 1 94 ? -3.137 6.317 8.677 1.00 94.62 94 ILE A N 1
ATOM 715 C CA . ILE A 1 94 ? -4.088 5.374 9.276 1.00 94.62 94 ILE A CA 1
ATOM 716 C C . ILE A 1 94 ? -3.435 4.612 10.429 1.00 94.62 94 ILE A C 1
ATOM 718 O O . ILE A 1 94 ? -4.057 4.440 11.473 1.00 94.62 94 ILE A O 1
ATOM 722 N N . PHE A 1 95 ? -2.161 4.236 10.313 1.00 94.06 95 PHE A N 1
ATOM 723 C CA . PHE A 1 95 ? -1.427 3.605 11.409 1.00 94.06 95 PHE A CA 1
ATOM 724 C C . PHE A 1 95 ? -1.324 4.514 12.644 1.00 94.06 95 PHE A C 1
ATOM 726 O O . PHE A 1 95 ? -1.637 4.083 13.755 1.00 94.06 95 PHE A O 1
ATOM 733 N N . ILE A 1 96 ? -0.970 5.791 12.460 1.00 94.12 96 ILE A N 1
ATOM 734 C CA . ILE A 1 96 ? -0.904 6.770 13.557 1.00 94.12 96 ILE A CA 1
ATOM 735 C C . ILE A 1 96 ? -2.284 6.972 14.188 1.00 94.12 96 ILE A C 1
ATOM 737 O O . ILE A 1 96 ? -2.413 6.927 15.412 1.00 94.12 96 ILE A O 1
ATOM 741 N N . LEU A 1 97 ? -3.323 7.166 13.371 1.00 91.00 97 LEU A N 1
ATOM 742 C CA . LEU A 1 97 ? -4.688 7.341 13.867 1.00 91.00 97 LEU A CA 1
ATOM 743 C C . LEU A 1 97 ? -5.185 6.104 14.629 1.00 91.00 97 LEU A C 1
ATOM 745 O O . LEU A 1 97 ? -5.885 6.248 15.628 1.00 91.00 97 LEU A O 1
ATOM 749 N N . SER A 1 98 ? -4.762 4.906 14.227 1.00 89.75 98 SER A N 1
ATOM 750 C CA . SER A 1 98 ? -5.121 3.653 14.900 1.00 89.75 98 SER A CA 1
ATOM 751 C C . SER A 1 98 ? -4.477 3.552 16.280 1.00 89.75 98 SER A C 1
ATOM 753 O O . SER A 1 98 ? -5.149 3.199 17.245 1.00 89.75 98 SER A O 1
ATOM 755 N N . ILE A 1 99 ? -3.210 3.960 16.415 1.00 90.69 99 ILE A N 1
ATOM 756 C CA . ILE A 1 99 ? -2.542 4.065 17.723 1.00 90.69 99 ILE A CA 1
ATOM 757 C C . ILE A 1 99 ? -3.267 5.076 18.619 1.00 90.69 99 ILE A C 1
ATOM 759 O O . ILE A 1 99 ? -3.535 4.787 19.785 1.00 90.69 99 ILE A O 1
ATOM 763 N N . VAL A 1 100 ? -3.612 6.250 18.081 1.00 89.62 100 VAL A N 1
ATOM 764 C CA . VAL A 1 100 ? -4.346 7.281 18.832 1.00 89.62 100 VAL A CA 1
ATOM 765 C C . VAL A 1 100 ? -5.715 6.764 19.275 1.00 89.62 100 VAL A C 1
ATOM 767 O O . VAL A 1 100 ? -6.088 6.982 20.426 1.00 89.62 100 VAL A O 1
ATOM 770 N N . SER A 1 101 ? -6.437 6.045 18.408 1.00 85.25 101 SER A N 1
ATOM 771 C CA . SER A 1 101 ? -7.734 5.443 18.741 1.00 85.25 101 SER A CA 1
ATOM 772 C C . SER A 1 101 ? -7.612 4.428 19.882 1.00 85.25 101 SER A C 1
ATOM 774 O O . SER A 1 101 ? -8.363 4.496 20.856 1.00 85.25 101 SER A O 1
ATOM 776 N N . ILE A 1 102 ? -6.592 3.563 19.841 1.00 84.00 102 ILE A N 1
ATOM 777 C CA . ILE A 1 102 ? -6.305 2.603 20.917 1.00 84.00 102 ILE A CA 1
ATOM 778 C C . ILE A 1 102 ? -6.051 3.332 22.246 1.00 84.00 102 ILE A C 1
ATOM 780 O O . ILE A 1 102 ? -6.653 2.987 23.263 1.00 84.00 102 ILE A O 1
ATOM 784 N N . ILE A 1 103 ? -5.206 4.371 22.253 1.00 86.69 103 ILE A N 1
ATOM 785 C CA . ILE A 1 103 ? -4.908 5.161 23.462 1.00 86.69 103 ILE A CA 1
ATOM 786 C C . ILE A 1 103 ? -6.169 5.865 23.985 1.00 86.69 103 ILE A C 1
ATOM 788 O O . ILE A 1 103 ? -6.445 5.832 25.186 1.00 86.69 103 ILE A O 1
ATOM 792 N N . ALA A 1 104 ? -6.961 6.474 23.099 1.00 83.56 104 ALA A N 1
ATOM 793 C CA . ALA A 1 104 ? -8.208 7.140 23.463 1.00 83.56 104 ALA A CA 1
ATOM 794 C C . ALA A 1 104 ? -9.220 6.161 24.079 1.00 83.56 104 ALA A C 1
ATOM 796 O O . ALA A 1 104 ? -9.868 6.501 25.071 1.00 83.56 104 ALA A O 1
ATOM 797 N N . GLY A 1 105 ? -9.295 4.932 23.556 1.00 78.06 105 GLY A N 1
ATOM 798 C CA . GLY A 1 105 ? -10.122 3.857 24.102 1.00 78.06 105 GLY A CA 1
ATOM 799 C C . GLY A 1 105 ? -9.747 3.466 25.536 1.00 78.06 105 GLY A C 1
ATOM 800 O O . GLY A 1 105 ? -10.630 3.173 26.342 1.00 78.06 105 GLY A O 1
ATOM 801 N N . PHE A 1 106 ? -8.460 3.530 25.897 1.00 81.38 106 PHE A N 1
ATOM 802 C CA . PHE A 1 106 ? -8.018 3.303 27.279 1.00 81.38 106 PHE A CA 1
ATOM 803 C C . PHE A 1 106 ? -8.351 4.467 28.219 1.00 81.38 106 PHE A C 1
ATOM 805 O O . PHE A 1 106 ? -8.664 4.239 29.390 1.00 81.38 106 PHE A O 1
ATOM 812 N N . LEU A 1 107 ? -8.284 5.706 27.726 1.00 83.81 107 LEU A N 1
ATOM 813 C CA . LEU A 1 107 ? -8.452 6.905 28.549 1.00 83.81 107 LEU A CA 1
ATOM 814 C C . LEU A 1 107 ? -9.917 7.301 28.756 1.00 83.81 107 LEU A C 1
ATOM 816 O O . LEU A 1 107 ? -10.248 7.864 29.801 1.00 83.81 107 LEU A O 1
ATOM 820 N N . VAL A 1 108 ? -10.804 7.023 27.794 1.00 78.06 108 VAL A N 1
ATOM 821 C CA . VAL A 1 108 ? -12.169 7.556 27.817 1.00 78.06 108 VAL A CA 1
ATOM 822 C C . VAL A 1 108 ? -13.230 6.459 27.829 1.00 78.06 108 VAL A C 1
ATOM 824 O O . VAL A 1 108 ? -13.607 5.895 26.806 1.00 78.06 108 VAL A O 1
ATOM 827 N N . LYS A 1 109 ? -13.809 6.210 29.008 1.00 64.62 109 LYS A N 1
ATOM 828 C CA . LYS A 1 109 ? -14.980 5.333 29.168 1.00 64.62 109 LYS A CA 1
ATOM 829 C C . LYS A 1 109 ? -16.267 6.133 28.944 1.00 64.62 109 LYS A C 1
ATOM 831 O O . LYS A 1 109 ? -16.837 6.669 29.890 1.00 64.62 109 LYS A O 1
ATOM 836 N N . GLY A 1 110 ? -16.738 6.240 27.698 1.00 63.84 110 GLY A N 1
ATOM 837 C CA . GLY A 1 110 ? -17.966 6.988 27.394 1.00 63.84 110 GLY A CA 1
ATOM 838 C C . GLY A 1 110 ? -18.727 6.515 26.153 1.00 63.84 110 GLY A C 1
ATOM 839 O O . GLY A 1 110 ? -18.159 6.368 25.077 1.00 63.84 110 GLY A O 1
ATOM 840 N N . LYS A 1 111 ? -20.057 6.369 26.268 1.00 66.94 111 LYS A N 1
ATOM 841 C CA . LYS A 1 111 ? -20.955 5.925 25.175 1.00 66.94 111 LYS A CA 1
ATOM 842 C C . LYS A 1 111 ? -20.969 6.847 23.942 1.00 66.94 111 LYS A C 1
ATOM 844 O O . LYS A 1 111 ? -21.293 6.386 22.854 1.00 66.94 111 LYS A O 1
ATOM 849 N N . LYS A 1 112 ? -20.612 8.131 24.087 1.00 68.69 112 LYS A N 1
ATOM 850 C CA . LYS A 1 112 ? -20.580 9.103 22.974 1.00 68.69 112 LYS A CA 1
ATOM 851 C C . LYS A 1 112 ? -19.443 8.855 21.968 1.00 68.69 112 LYS A C 1
ATOM 853 O O . LYS A 1 112 ? -19.527 9.354 20.853 1.00 68.69 112 LYS A O 1
ATOM 858 N N . PHE A 1 113 ? -18.429 8.059 22.318 1.00 73.19 113 PHE A N 1
ATOM 859 C CA . PHE A 1 113 ? -17.290 7.779 21.433 1.00 73.19 113 PHE A CA 1
ATOM 860 C C . PHE A 1 113 ? -17.601 6.774 20.321 1.00 73.19 113 PHE A C 1
ATOM 862 O O . PHE A 1 113 ? -16.901 6.752 19.318 1.00 73.19 113 PHE A O 1
ATOM 869 N N . ARG A 1 114 ? -18.693 6.007 20.436 1.00 75.69 114 ARG A N 1
ATOM 870 C CA . ARG A 1 114 ? -19.023 4.930 19.488 1.00 75.69 114 ARG A CA 1
ATOM 871 C C . ARG A 1 114 ? -19.264 5.418 18.061 1.00 75.69 114 ARG A C 1
ATOM 873 O O . ARG A 1 114 ? -18.839 4.768 17.114 1.00 75.69 114 ARG A O 1
ATOM 880 N N . ILE A 1 115 ? -19.936 6.560 17.897 1.00 81.25 115 ILE A N 1
ATOM 881 C CA . ILE A 1 115 ? -20.251 7.105 16.565 1.00 81.25 115 ILE A CA 1
ATOM 882 C C . ILE A 1 115 ? -18.976 7.605 15.880 1.00 81.25 115 ILE A C 1
ATOM 884 O O . ILE A 1 115 ? -18.761 7.333 14.702 1.00 81.25 115 ILE A O 1
ATOM 888 N N . VAL A 1 116 ? -18.122 8.308 16.629 1.00 84.25 116 VAL A N 1
ATOM 889 C CA . VAL A 1 116 ? -16.839 8.813 16.120 1.00 84.25 116 VAL A CA 1
ATOM 890 C C . VAL A 1 116 ? -15.928 7.647 15.744 1.00 84.25 116 VAL A C 1
ATOM 892 O O . VAL A 1 116 ? -15.332 7.661 14.672 1.00 84.25 116 VAL A O 1
ATOM 895 N N . ASP A 1 117 ? -15.891 6.612 16.579 1.00 83.94 117 ASP A N 1
ATOM 896 C CA . ASP A 1 117 ? -15.111 5.402 16.339 1.00 83.94 117 ASP A CA 1
ATOM 897 C C . ASP A 1 117 ? -15.609 4.616 15.114 1.00 83.94 117 ASP A C 1
ATOM 899 O O . ASP A 1 117 ? -14.818 4.217 14.262 1.00 83.94 117 ASP A O 1
ATOM 903 N N . THR A 1 118 ? -16.930 4.492 14.946 1.00 87.75 118 THR A N 1
ATOM 904 C CA . THR A 1 118 ? -17.540 3.881 13.750 1.00 87.75 118 THR A CA 1
ATOM 905 C C . THR A 1 118 ? -17.152 4.638 12.481 1.00 87.75 118 THR A C 1
ATOM 907 O O . THR A 1 118 ? -16.738 4.034 11.491 1.00 87.75 118 THR A O 1
ATOM 910 N N . GLY A 1 119 ? -17.284 5.969 12.503 1.00 88.06 119 GLY A N 1
ATOM 911 C CA . GLY A 1 119 ? -16.945 6.816 11.362 1.00 88.06 119 GLY A CA 1
ATOM 912 C C . GLY A 1 119 ? -15.465 6.725 11.005 1.00 88.06 119 GLY A C 1
ATOM 913 O O . GLY A 1 119 ? -15.125 6.606 9.829 1.00 88.06 119 GLY A O 1
ATOM 914 N N . TYR A 1 120 ? -14.594 6.705 12.017 1.00 90.12 120 TYR A N 1
ATOM 915 C CA . TYR A 1 120 ? -13.163 6.498 11.831 1.00 90.12 120 TYR A CA 1
ATOM 916 C C . TYR A 1 120 ? -12.871 5.161 11.143 1.00 90.12 120 TYR A C 1
ATOM 918 O O . TYR A 1 120 ? -12.209 5.157 10.107 1.00 90.12 120 TYR A O 1
ATOM 926 N N . HIS A 1 121 ? -13.408 4.050 11.657 1.00 90.56 121 HIS A N 1
ATOM 927 C CA . HIS A 1 121 ? -13.168 2.728 11.078 1.00 90.56 121 HIS A CA 1
ATOM 928 C C . HIS A 1 121 ? -13.679 2.625 9.638 1.00 90.56 121 HIS A C 1
ATOM 930 O O . HIS A 1 121 ? -12.995 2.075 8.776 1.00 90.56 121 HIS A O 1
ATOM 936 N N . ALA A 1 122 ? -14.843 3.213 9.348 1.00 93.44 122 ALA A N 1
ATOM 937 C CA . ALA A 1 122 ? -15.396 3.230 8.000 1.00 93.44 122 ALA A CA 1
ATOM 938 C C . ALA A 1 122 ? -14.494 3.996 7.014 1.00 93.44 122 ALA A C 1
ATOM 940 O O . ALA A 1 122 ? -14.197 3.502 5.924 1.00 93.44 122 ALA A O 1
ATOM 941 N N . ILE A 1 123 ? -14.029 5.190 7.401 1.00 94.56 123 ILE A N 1
ATOM 942 C CA . ILE A 1 123 ? -13.154 6.021 6.563 1.00 94.56 123 ILE A CA 1
ATOM 943 C C . ILE A 1 123 ? -11.774 5.372 6.409 1.00 94.56 123 ILE A C 1
ATOM 945 O O . ILE A 1 123 ? -11.257 5.310 5.295 1.00 94.56 123 ILE A O 1
ATOM 949 N N . ALA A 1 124 ? -11.191 4.859 7.494 1.00 93.62 124 ALA A N 1
ATOM 950 C CA . ALA A 1 124 ? -9.911 4.159 7.471 1.00 93.62 124 ALA A CA 1
ATOM 951 C C . ALA A 1 124 ? -9.968 2.928 6.557 1.00 93.62 124 ALA A C 1
ATOM 953 O O . ALA A 1 124 ? -9.116 2.780 5.684 1.00 93.62 124 ALA A O 1
ATOM 954 N N . GLY A 1 125 ? -11.016 2.108 6.679 1.00 95.00 125 GLY A N 1
ATOM 955 C CA . GLY A 1 125 ? -11.213 0.940 5.826 1.00 95.00 125 GLY A CA 1
ATOM 956 C C . GLY A 1 125 ? -11.324 1.300 4.346 1.00 95.00 125 GLY A C 1
ATOM 957 O O . GLY A 1 125 ? -10.651 0.704 3.504 1.00 95.00 125 GLY A O 1
ATOM 958 N N . LEU A 1 126 ? -12.097 2.341 4.021 1.00 97.06 126 LEU A N 1
ATOM 959 C CA . LEU A 1 126 ? -12.223 2.830 2.647 1.00 97.06 126 LEU A CA 1
ATOM 960 C C . LEU A 1 126 ? -10.887 3.348 2.089 1.00 97.06 126 LEU A C 1
ATOM 962 O O . LEU A 1 126 ? -10.516 3.012 0.963 1.00 97.06 126 LEU A O 1
ATOM 966 N N . LEU A 1 127 ? -10.149 4.142 2.870 1.00 96.44 127 LEU A N 1
ATOM 967 C CA . LEU A 1 127 ? -8.847 4.672 2.463 1.00 96.44 127 LEU A CA 1
ATOM 968 C C . LEU A 1 127 ? -7.803 3.563 2.285 1.00 96.44 127 LEU A C 1
ATOM 970 O O . LEU A 1 127 ? -7.026 3.631 1.333 1.00 96.44 127 LEU A O 1
ATOM 974 N N . LEU A 1 128 ? -7.797 2.537 3.142 1.00 95.75 128 LEU A N 1
ATOM 975 C CA . LEU A 1 128 ? -6.914 1.372 3.017 1.00 95.75 128 LEU A CA 1
ATOM 976 C C . LEU A 1 128 ? -7.201 0.568 1.749 1.00 95.75 128 LEU A C 1
ATOM 978 O O . LEU A 1 128 ? -6.262 0.205 1.043 1.00 95.75 128 LEU A O 1
ATOM 982 N N . ILE A 1 129 ? -8.476 0.356 1.406 1.00 97.62 129 ILE A N 1
ATOM 983 C CA . ILE A 1 129 ? -8.856 -0.326 0.160 1.00 97.62 129 ILE A CA 1
ATOM 984 C C . ILE A 1 129 ? -8.376 0.471 -1.054 1.00 97.62 129 ILE A C 1
ATOM 986 O O . ILE A 1 129 ? -7.713 -0.088 -1.928 1.00 97.62 129 ILE A O 1
ATOM 990 N N . ILE A 1 130 ? -8.665 1.776 -1.103 1.00 97.25 130 ILE A N 1
ATOM 991 C CA . ILE A 1 130 ? -8.232 2.642 -2.211 1.00 97.25 130 ILE A CA 1
ATOM 992 C C . ILE A 1 130 ? -6.705 2.630 -2.317 1.00 97.25 130 ILE A C 1
ATOM 994 O O . ILE A 1 130 ? -6.158 2.405 -3.393 1.00 97.25 130 ILE A O 1
ATOM 998 N N . SER A 1 131 ? -6.016 2.814 -1.193 1.00 96.75 131 SER A N 1
ATOM 999 C CA . SER A 1 131 ? -4.558 2.772 -1.091 1.00 96.75 131 SER A CA 1
ATOM 1000 C C . SER A 1 131 ? -3.986 1.450 -1.616 1.00 96.75 131 SER A C 1
ATOM 1002 O O . SER A 1 131 ? -3.120 1.448 -2.494 1.00 96.75 131 SER A O 1
ATOM 1004 N N . GLY A 1 132 ? -4.503 0.314 -1.144 1.00 96.69 132 GLY A N 1
ATOM 1005 C CA . GLY A 1 132 ? -4.051 -1.013 -1.556 1.00 96.69 132 GLY A CA 1
ATOM 1006 C C . GLY A 1 132 ? -4.259 -1.275 -3.049 1.00 96.69 132 GLY A C 1
ATOM 1007 O O . GLY A 1 132 ? -3.347 -1.766 -3.718 1.00 96.69 132 GLY A O 1
ATOM 1008 N N . ILE A 1 133 ? -5.406 -0.861 -3.602 1.00 97.69 133 ILE A N 1
ATOM 1009 C CA . ILE A 1 133 ? -5.675 -0.925 -5.047 1.00 97.69 133 ILE A CA 1
ATOM 1010 C C . ILE A 1 133 ? -4.680 -0.058 -5.827 1.00 97.69 133 ILE A C 1
ATOM 1012 O O . ILE A 1 133 ? -4.164 -0.511 -6.848 1.00 97.69 133 ILE A O 1
ATOM 1016 N N . LEU A 1 134 ? -4.364 1.152 -5.353 1.00 96.75 134 LEU A N 1
ATOM 1017 C CA . LEU A 1 134 ? -3.380 2.029 -5.998 1.00 96.75 134 LEU A CA 1
ATOM 1018 C C . LEU A 1 134 ? -1.982 1.396 -6.029 1.00 96.75 134 LEU A C 1
ATOM 1020 O O . LEU A 1 134 ? -1.318 1.468 -7.060 1.00 96.75 134 LEU A O 1
ATOM 1024 N N . MET A 1 135 ? -1.548 0.731 -4.954 1.00 96.56 135 MET A N 1
ATOM 1025 C CA . MET A 1 135 ? -0.261 0.022 -4.926 1.00 96.56 135 MET A CA 1
ATOM 1026 C C . MET A 1 135 ? -0.232 -1.160 -5.911 1.00 96.56 135 MET A C 1
ATOM 1028 O O . MET A 1 135 ? 0.752 -1.338 -6.632 1.00 96.56 135 MET A O 1
ATOM 1032 N N . ILE A 1 136 ? -1.318 -1.936 -6.005 1.00 97.12 136 ILE A N 1
ATOM 1033 C CA . ILE A 1 136 ? -1.441 -3.033 -6.983 1.00 97.12 136 ILE A CA 1
ATOM 1034 C C . ILE A 1 136 ? -1.444 -2.484 -8.417 1.00 97.12 136 ILE A C 1
ATOM 1036 O O . ILE A 1 136 ? -0.740 -2.999 -9.288 1.00 97.12 136 ILE A O 1
ATOM 1040 N N . ALA A 1 137 ? -2.195 -1.410 -8.669 1.00 96.56 137 ALA A N 1
ATOM 1041 C CA . ALA A 1 137 ? -2.244 -0.752 -9.969 1.00 96.56 137 ALA A CA 1
ATOM 1042 C C . ALA A 1 137 ? -0.870 -0.196 -10.373 1.00 96.56 137 ALA A C 1
ATOM 1044 O O . ALA A 1 137 ? -0.450 -0.385 -11.514 1.00 96.56 137 ALA A O 1
ATOM 1045 N N . ALA A 1 138 ? -0.142 0.420 -9.438 1.00 94.62 138 ALA A N 1
ATOM 1046 C CA . ALA A 1 138 ? 1.217 0.901 -9.661 1.00 94.62 138 ALA A CA 1
ATOM 1047 C C . ALA A 1 138 ? 2.171 -0.245 -10.022 1.00 94.62 138 ALA A C 1
ATOM 1049 O O . ALA A 1 138 ? 2.931 -0.131 -10.984 1.00 94.62 138 ALA A O 1
ATOM 1050 N N . ALA A 1 139 ? 2.093 -1.371 -9.303 1.00 94.94 139 ALA A N 1
ATOM 1051 C CA . ALA A 1 139 ? 2.891 -2.558 -9.597 1.00 94.94 139 ALA A CA 1
ATOM 1052 C C . ALA A 1 139 ? 2.640 -3.066 -11.025 1.00 94.94 139 ALA A C 1
ATOM 1054 O O . ALA A 1 139 ? 3.593 -3.308 -11.764 1.00 94.94 139 ALA A O 1
ATOM 1055 N N . ASN A 1 140 ? 1.373 -3.160 -11.437 1.00 94.50 140 ASN A N 1
ATOM 1056 C CA . ASN A 1 140 ? 0.994 -3.623 -12.775 1.00 94.50 140 ASN A CA 1
ATOM 1057 C C . ASN A 1 140 ? 1.385 -2.635 -13.886 1.00 94.50 140 ASN A C 1
ATOM 1059 O O . ASN A 1 140 ? 1.809 -3.057 -14.961 1.00 94.50 140 ASN A O 1
ATOM 1063 N N . GLN A 1 141 ? 1.285 -1.324 -13.643 1.00 93.06 141 GLN A N 1
ATOM 1064 C CA . GLN A 1 141 ? 1.748 -0.309 -14.598 1.00 93.06 141 GLN A CA 1
ATOM 1065 C C . GLN A 1 141 ? 3.267 -0.364 -14.790 1.00 93.06 141 GLN A C 1
ATOM 1067 O O . GLN A 1 141 ? 3.746 -0.257 -15.914 1.00 93.06 141 GLN A O 1
ATOM 1072 N N . ILE A 1 142 ? 4.032 -0.567 -13.714 1.00 90.44 142 ILE A N 1
ATOM 1073 C CA . ILE A 1 142 ? 5.492 -0.702 -13.799 1.00 90.44 142 ILE A CA 1
ATOM 1074 C C . ILE A 1 142 ? 5.874 -1.996 -14.525 1.00 90.44 142 ILE A C 1
ATOM 1076 O O . ILE A 1 142 ? 6.755 -1.954 -15.382 1.00 90.44 142 ILE A O 1
ATOM 1080 N N . ASP A 1 143 ? 5.211 -3.116 -14.221 1.00 90.88 143 ASP A N 1
ATOM 1081 C CA . ASP A 1 143 ? 5.464 -4.403 -14.882 1.00 90.88 143 ASP A CA 1
ATOM 1082 C C . ASP A 1 143 ? 5.171 -4.316 -16.385 1.00 90.88 143 ASP A C 1
ATOM 1084 O O . ASP A 1 143 ? 6.063 -4.533 -17.196 1.00 90.88 143 ASP A O 1
ATOM 1088 N N . SER A 1 144 ? 3.969 -3.877 -16.765 1.00 89.31 144 SER A N 1
ATOM 1089 C CA . SER A 1 144 ? 3.567 -3.768 -18.177 1.00 89.31 144 SER A CA 1
ATOM 1090 C C . SER A 1 144 ? 4.428 -2.804 -19.000 1.00 89.31 144 SER A C 1
ATOM 1092 O O . SER A 1 144 ? 4.641 -3.038 -20.188 1.00 89.31 144 SER A O 1
ATOM 1094 N N . ALA A 1 145 ? 4.953 -1.738 -18.391 1.00 86.38 145 ALA A N 1
ATOM 1095 C CA . ALA A 1 145 ? 5.813 -0.787 -19.087 1.00 86.38 145 ALA A CA 1
ATOM 1096 C C . ALA A 1 145 ? 7.261 -1.274 -19.265 1.00 86.38 145 ALA A C 1
ATOM 1098 O O . ALA A 1 145 ? 7.909 -0.899 -20.241 1.00 86.38 145 ALA A O 1
ATOM 1099 N N . ASN A 1 146 ? 7.782 -2.080 -18.334 1.00 81.94 146 ASN A N 1
ATOM 1100 C CA . ASN A 1 146 ? 9.203 -2.455 -18.300 1.00 81.94 146 ASN A CA 1
ATOM 1101 C C . ASN A 1 146 ? 9.468 -3.926 -18.657 1.00 81.94 146 ASN A C 1
ATOM 1103 O O . ASN A 1 146 ? 10.615 -4.299 -18.900 1.00 81.94 146 ASN A O 1
ATOM 1107 N N . VAL A 1 147 ? 8.434 -4.766 -18.700 1.00 81.81 147 VAL A N 1
ATOM 1108 C CA . VAL A 1 147 ? 8.534 -6.206 -18.956 1.00 81.81 147 VAL A CA 1
ATOM 1109 C C . VAL A 1 147 ? 7.717 -6.553 -20.208 1.00 81.81 147 VAL A C 1
ATOM 1111 O O . VAL A 1 147 ? 6.564 -6.965 -20.099 1.00 81.81 147 VAL A O 1
ATOM 1114 N N . PRO A 1 148 ? 8.282 -6.401 -21.421 1.00 78.81 148 PRO A N 1
ATOM 1115 C CA . PRO A 1 148 ? 7.576 -6.765 -22.646 1.00 78.81 148 PRO A CA 1
ATOM 1116 C C . PRO A 1 148 ? 7.266 -8.274 -22.721 1.00 78.81 148 PRO A C 1
ATOM 1118 O O . PRO A 1 148 ? 7.969 -9.120 -22.163 1.00 78.81 148 PRO A O 1
ATOM 1121 N N . ASP A 1 149 ? 6.231 -8.652 -23.472 1.00 78.75 149 ASP A N 1
ATOM 1122 C CA . ASP A 1 149 ? 5.773 -10.051 -23.529 1.00 78.75 149 ASP A CA 1
ATOM 1123 C C . ASP A 1 149 ? 6.807 -11.025 -24.121 1.00 78.75 149 ASP A C 1
ATOM 1125 O O . ASP A 1 149 ? 6.763 -12.221 -23.836 1.00 78.75 149 ASP A O 1
ATOM 1129 N N . ARG A 1 150 ? 7.763 -10.516 -24.911 1.00 84.19 150 ARG A N 1
ATOM 1130 C CA . ARG A 1 150 ? 8.721 -11.314 -25.699 1.00 84.19 150 ARG A CA 1
ATOM 1131 C C . ARG A 1 150 ? 10.106 -11.503 -25.067 1.00 84.19 150 ARG A C 1
ATOM 1133 O O . ARG A 1 150 ? 10.982 -12.051 -25.731 1.00 84.19 150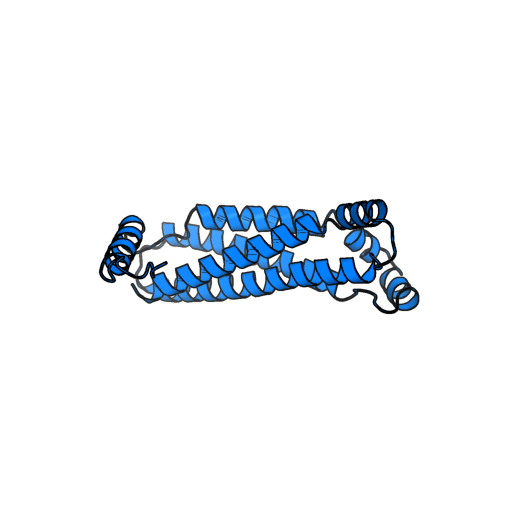 ARG A O 1
ATOM 1140 N N . ILE A 1 151 ? 10.339 -11.052 -23.832 1.00 86.38 151 ILE A N 1
ATOM 1141 C CA . ILE A 1 151 ? 11.622 -11.304 -23.149 1.00 86.38 151 ILE A CA 1
ATOM 1142 C C . ILE A 1 151 ? 11.656 -12.683 -22.472 1.00 86.38 151 ILE A C 1
ATOM 1144 O O . ILE A 1 151 ? 10.627 -13.135 -21.964 1.00 86.38 151 ILE A O 1
ATOM 1148 N N . PRO A 1 152 ? 12.834 -13.341 -22.423 1.00 90.25 152 PRO A N 1
ATOM 1149 C CA . PRO A 1 152 ? 13.030 -14.581 -21.679 1.00 90.25 152 PRO A CA 1
ATOM 1150 C C . PRO A 1 152 ? 12.570 -14.465 -20.221 1.00 90.25 152 PRO A C 1
ATOM 1152 O O . PRO A 1 152 ? 12.824 -13.453 -19.563 1.00 90.25 152 PRO A O 1
ATOM 1155 N N . GLU A 1 153 ? 11.959 -15.530 -19.700 1.00 88.62 153 GLU A N 1
ATOM 1156 C CA . GLU A 1 153 ? 11.407 -15.592 -18.337 1.00 88.62 153 GLU A CA 1
ATOM 1157 C C . GLU A 1 153 ? 12.447 -15.237 -17.261 1.00 88.62 153 GLU A C 1
ATOM 1159 O O . GLU A 1 153 ? 12.169 -14.466 -16.349 1.00 88.62 153 GLU A O 1
ATOM 1164 N N . LEU A 1 154 ? 13.697 -15.666 -17.452 1.00 89.25 154 LEU A N 1
ATOM 1165 C CA . LEU A 1 154 ? 14.802 -15.371 -16.537 1.00 89.25 154 LEU A CA 1
ATOM 1166 C C . LEU A 1 154 ? 15.107 -13.864 -16.412 1.00 89.25 154 LEU A C 1
ATOM 1168 O O . LEU A 1 154 ? 15.437 -13.381 -15.329 1.00 89.25 154 LEU A O 1
ATOM 1172 N N . ILE A 1 155 ? 14.968 -13.100 -17.504 1.00 88.94 155 ILE A N 1
ATOM 1173 C CA . ILE A 1 155 ? 15.152 -11.638 -17.494 1.00 88.94 155 ILE A CA 1
ATOM 1174 C C . ILE A 1 155 ? 13.936 -10.965 -16.853 1.00 88.94 155 ILE A C 1
ATOM 1176 O O . ILE A 1 155 ? 14.087 -10.048 -16.044 1.00 88.94 155 ILE A O 1
ATOM 1180 N N . ARG A 1 156 ? 12.731 -11.453 -17.169 1.00 87.94 156 ARG A N 1
ATOM 1181 C CA . ARG A 1 156 ? 11.470 -10.987 -16.580 1.00 87.94 156 ARG A CA 1
ATOM 1182 C C . ARG A 1 156 ? 11.477 -11.108 -15.055 1.00 87.94 156 ARG A C 1
ATOM 1184 O O . AR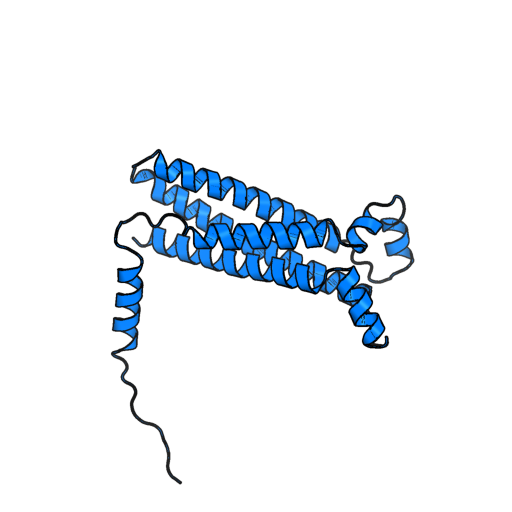G A 1 156 ? 11.133 -10.143 -14.374 1.00 87.94 156 ARG A O 1
ATOM 1191 N N . ASP A 1 157 ? 11.918 -12.239 -14.518 1.00 90.00 157 ASP A N 1
ATOM 1192 C CA . ASP A 1 157 ? 11.988 -12.455 -13.070 1.00 90.00 157 ASP A CA 1
ATOM 1193 C C . ASP A 1 157 ? 13.018 -11.547 -12.398 1.00 90.00 157 ASP A C 1
ATOM 1195 O O . ASP A 1 157 ? 12.761 -11.007 -11.317 1.00 90.00 157 ASP A O 1
ATOM 1199 N N . SER A 1 158 ? 14.158 -11.314 -13.055 1.00 89.81 158 SER A N 1
ATOM 1200 C CA . SER A 1 158 ? 15.165 -10.369 -12.568 1.00 89.81 158 SER A CA 1
ATOM 1201 C C . SER A 1 158 ? 14.600 -8.948 -12.479 1.00 89.81 158 SER A C 1
ATOM 1203 O O . SER A 1 158 ? 14.727 -8.308 -11.434 1.00 89.81 158 SER A O 1
ATOM 1205 N N . LEU A 1 159 ? 13.907 -8.481 -13.525 1.00 89.06 159 LEU A N 1
ATOM 1206 C CA . LEU A 1 159 ? 13.274 -7.157 -13.553 1.00 89.06 159 LEU A CA 1
ATOM 1207 C C . LEU A 1 159 ? 12.179 -7.026 -12.486 1.00 89.06 159 LEU A C 1
ATOM 1209 O O . LEU A 1 159 ? 12.164 -6.067 -11.716 1.00 89.06 159 LEU A O 1
ATOM 1213 N N . ARG A 1 160 ? 11.291 -8.019 -12.361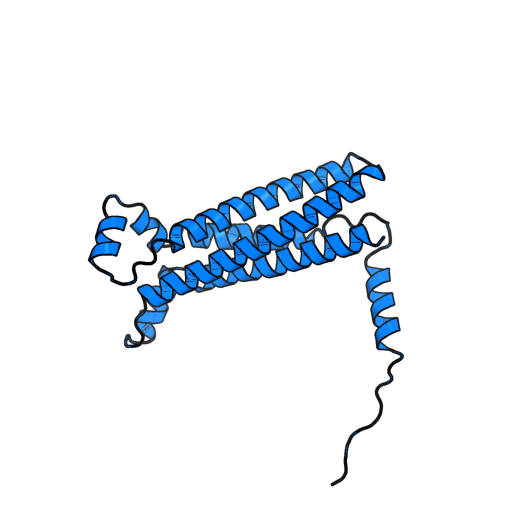 1.00 89.94 160 ARG A N 1
ATOM 1214 C CA . ARG A 1 160 ? 10.239 -8.029 -11.328 1.00 89.94 160 ARG A CA 1
ATOM 1215 C C . ARG A 1 160 ? 10.806 -8.012 -9.912 1.00 89.94 160 ARG A C 1
ATOM 1217 O O . ARG A 1 160 ? 10.257 -7.339 -9.034 1.00 89.94 160 ARG A O 1
ATOM 1224 N N . LYS A 1 161 ? 11.909 -8.727 -9.680 1.00 91.31 161 LYS A N 1
ATOM 1225 C CA . LYS A 1 161 ? 12.618 -8.741 -8.395 1.00 91.31 161 LYS A CA 1
ATOM 1226 C C . LYS A 1 161 ? 13.256 -7.388 -8.087 1.00 91.31 161 LYS A C 1
ATOM 1228 O O . LYS A 1 161 ? 13.191 -6.941 -6.939 1.00 91.31 161 LYS A O 1
ATOM 1233 N N . GLU A 1 162 ? 13.829 -6.734 -9.091 1.00 89.62 162 GLU A N 1
ATOM 1234 C CA . GLU A 1 162 ? 14.420 -5.400 -8.973 1.00 89.62 162 GLU A CA 1
ATOM 1235 C C . GLU A 1 162 ? 13.357 -4.327 -8.684 1.00 89.62 162 GLU A C 1
ATOM 1237 O O . GLU A 1 162 ? 13.527 -3.507 -7.778 1.00 89.62 162 GLU A O 1
ATOM 1242 N N . PHE A 1 163 ? 12.204 -4.405 -9.354 1.00 89.12 163 PHE A N 1
ATOM 1243 C CA . PHE A 1 163 ? 11.062 -3.516 -9.116 1.00 89.12 163 PHE A CA 1
ATOM 1244 C C . PHE A 1 163 ? 10.236 -3.865 -7.875 1.00 89.12 163 PHE A C 1
ATOM 1246 O O . PHE A 1 163 ? 9.230 -3.203 -7.596 1.00 89.12 163 PHE A O 1
ATOM 1253 N N . LYS A 1 164 ? 10.642 -4.899 -7.125 1.00 92.44 164 LYS A N 1
ATOM 1254 C CA . LYS A 1 164 ? 9.949 -5.396 -5.927 1.00 92.44 164 LYS A CA 1
ATOM 1255 C C . LYS A 1 164 ? 8.467 -5.697 -6.186 1.00 92.44 164 LYS A C 1
ATOM 1257 O O . LYS A 1 164 ? 7.641 -5.511 -5.295 1.00 92.44 164 LYS A O 1
ATOM 1262 N N . TYR A 1 165 ? 8.135 -6.187 -7.384 1.00 92.75 165 TYR A N 1
ATOM 1263 C CA . TYR A 1 165 ? 6.759 -6.408 -7.840 1.00 92.75 165 TYR A CA 1
ATOM 1264 C C . TYR A 1 165 ? 5.938 -7.233 -6.837 1.00 92.75 165 TYR A C 1
ATOM 1266 O O . TYR A 1 165 ? 4.897 -6.778 -6.365 1.00 92.75 165 TYR A O 1
ATOM 1274 N N . SER A 1 166 ? 6.461 -8.386 -6.405 1.00 93.31 166 SER A N 1
ATOM 1275 C CA . SER A 1 166 ? 5.785 -9.251 -5.428 1.00 93.31 166 SER A CA 1
ATOM 1276 C C . SER A 1 166 ? 5.560 -8.571 -4.075 1.00 93.31 166 SER A C 1
ATOM 1278 O O . SER A 1 166 ? 4.523 -8.782 -3.455 1.00 93.31 166 SER A O 1
ATOM 1280 N N . ASN A 1 167 ? 6.485 -7.717 -3.621 1.00 93.00 167 ASN A N 1
ATOM 1281 C CA . ASN A 1 167 ? 6.324 -6.995 -2.356 1.00 93.00 167 ASN A CA 1
ATOM 1282 C C . ASN A 1 167 ? 5.254 -5.904 -2.463 1.00 93.00 167 ASN A C 1
ATOM 1284 O O . ASN A 1 167 ? 4.535 -5.675 -1.495 1.00 93.00 167 ASN A O 1
ATOM 1288 N N . LYS A 1 168 ? 5.130 -5.245 -3.621 1.00 93.81 168 LYS A N 1
ATOM 1289 C CA . LYS A 1 168 ? 4.060 -4.267 -3.866 1.00 93.81 168 LYS A CA 1
ATOM 1290 C C . LYS A 1 168 ? 2.699 -4.941 -3.902 1.00 93.81 168 LYS A C 1
ATOM 1292 O O . LYS A 1 168 ? 1.777 -4.462 -3.252 1.00 93.81 168 LYS A O 1
ATOM 1297 N N . LEU A 1 169 ? 2.594 -6.079 -4.593 1.00 95.81 169 LEU A N 1
ATOM 1298 C CA . LEU A 1 169 ? 1.374 -6.882 -4.588 1.00 95.81 169 LEU A CA 1
ATOM 1299 C C . LEU A 1 169 ? 1.013 -7.340 -3.175 1.00 95.81 169 LEU A C 1
ATOM 1301 O O . LEU A 1 169 ? -0.120 -7.131 -2.764 1.00 95.81 169 LEU A O 1
ATOM 1305 N N . ALA A 1 170 ? 1.971 -7.886 -2.420 1.00 94.50 170 ALA A N 1
ATOM 1306 C 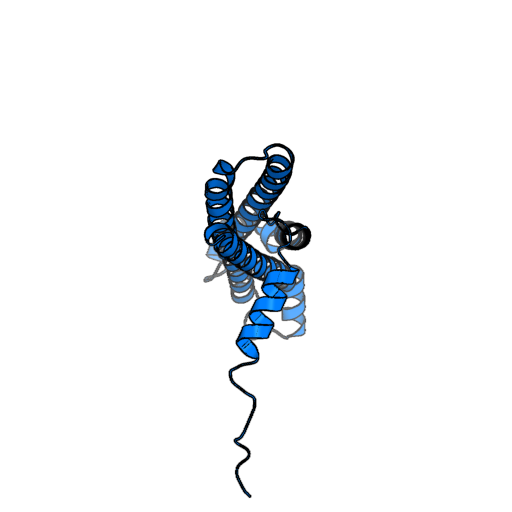CA . ALA A 1 170 ? 1.743 -8.330 -1.048 1.00 94.50 170 ALA A CA 1
ATOM 1307 C C . ALA A 1 170 ? 1.333 -7.171 -0.123 1.00 94.50 170 ALA A C 1
ATOM 1309 O O . ALA A 1 170 ? 0.363 -7.288 0.622 1.00 94.50 170 ALA A O 1
ATOM 1310 N N . GLY A 1 171 ? 2.035 -6.034 -0.185 1.00 92.50 171 GLY A N 1
ATOM 1311 C CA . GLY A 1 171 ? 1.704 -4.836 0.591 1.00 92.50 171 GLY A CA 1
ATOM 1312 C C . GLY A 1 171 ? 0.318 -4.286 0.252 1.00 92.50 171 GLY A C 1
ATOM 1313 O O . GLY A 1 171 ? -0.476 -4.010 1.149 1.00 92.50 171 GLY A O 1
ATOM 1314 N N . GLY A 1 172 ? -0.003 -4.197 -1.041 1.00 94.38 172 GLY A N 1
ATOM 1315 C CA . GLY A 1 172 ? -1.310 -3.757 -1.517 1.00 94.38 172 GLY A CA 1
ATOM 1316 C C . GLY A 1 172 ? -2.436 -4.716 -1.129 1.00 94.38 172 GLY A C 1
ATOM 1317 O O . GLY A 1 172 ? -3.459 -4.269 -0.619 1.00 94.38 172 GLY A O 1
ATOM 1318 N N . SER A 1 173 ? -2.246 -6.030 -1.288 1.00 96.19 173 SER A N 1
ATOM 1319 C CA . SER A 1 173 ? -3.252 -7.028 -0.907 1.00 96.19 173 SER A CA 1
ATOM 1320 C C . SER A 1 173 ? -3.492 -7.057 0.599 1.00 96.19 173 SER A C 1
ATOM 1322 O O . SER A 1 173 ? -4.639 -7.155 1.021 1.00 96.19 173 SER A O 1
ATOM 1324 N N . MET A 1 174 ? -2.436 -6.927 1.412 1.00 93.81 174 MET A N 1
ATOM 1325 C CA . MET A 1 174 ? -2.577 -6.834 2.868 1.00 93.81 174 MET A CA 1
ATOM 1326 C C . MET A 1 174 ? -3.360 -5.584 3.272 1.00 93.81 174 MET A C 1
ATOM 1328 O O . MET A 1 174 ? -4.256 -5.693 4.100 1.00 93.81 174 MET A O 1
ATOM 1332 N N . ALA A 1 175 ? -3.107 -4.433 2.642 1.00 95.50 175 ALA A N 1
ATOM 1333 C CA . ALA A 1 175 ? -3.882 -3.218 2.896 1.00 95.50 175 ALA A CA 1
ATOM 1334 C C . ALA A 1 175 ? -5.358 -3.351 2.480 1.00 95.50 175 ALA A C 1
ATOM 1336 O O . ALA A 1 175 ? -6.233 -2.846 3.175 1.00 95.50 175 ALA A O 1
ATOM 1337 N N . VAL A 1 176 ? -5.664 -4.056 1.382 1.00 97.19 176 VAL A N 1
ATOM 1338 C CA . VAL A 1 176 ? -7.060 -4.336 0.995 1.00 97.19 176 VAL A CA 1
ATOM 1339 C C . VAL A 1 176 ? -7.747 -5.233 2.024 1.00 97.19 176 VAL A C 1
ATOM 1341 O O . VAL A 1 176 ? -8.873 -4.940 2.420 1.00 97.19 176 VAL A O 1
ATOM 1344 N N . ILE A 1 177 ? -7.082 -6.305 2.467 1.00 94.50 177 ILE A N 1
ATOM 1345 C CA . ILE A 1 177 ? -7.616 -7.214 3.491 1.00 94.50 177 ILE A CA 1
ATOM 1346 C C . ILE A 1 177 ? -7.878 -6.447 4.788 1.00 94.50 177 ILE A C 1
ATOM 1348 O O . ILE A 1 177 ? -8.984 -6.520 5.318 1.00 94.50 177 ILE A O 1
ATOM 1352 N N . ASP A 1 178 ? -6.901 -5.666 5.247 1.00 92.19 178 ASP A N 1
ATOM 1353 C CA . ASP A 1 178 ? -7.027 -4.829 6.438 1.00 92.19 178 ASP A CA 1
ATOM 1354 C C . ASP A 1 178 ? -8.188 -3.837 6.289 1.00 92.19 178 ASP A C 1
ATOM 1356 O O . ASP A 1 178 ? -9.071 -3.759 7.137 1.00 92.19 178 ASP A O 1
ATOM 1360 N N . GLY A 1 179 ? -8.299 -3.175 5.135 1.00 94.44 179 GLY A N 1
ATOM 1361 C CA . GLY A 1 179 ? -9.404 -2.263 4.862 1.00 94.44 179 GLY A CA 1
ATOM 1362 C C . GLY A 1 179 ? -10.789 -2.922 4.929 1.00 94.44 179 GLY A C 1
ATOM 1363 O O . GLY A 1 179 ? -11.729 -2.322 5.451 1.00 94.44 179 GLY A O 1
ATOM 1364 N N . VAL A 1 180 ? -10.926 -4.174 4.477 1.00 94.88 180 VAL A N 1
ATOM 1365 C CA . VAL A 1 180 ? -12.169 -4.951 4.644 1.00 94.88 180 VAL A CA 1
ATOM 1366 C C . VAL A 1 180 ? -12.441 -5.240 6.119 1.00 94.88 180 VAL A C 1
ATOM 1368 O O . VAL A 1 180 ? -13.586 -5.105 6.552 1.00 94.88 180 VAL A O 1
ATOM 1371 N N . ILE A 1 181 ? -11.417 -5.592 6.900 1.00 91.31 181 ILE A N 1
ATOM 1372 C CA . ILE A 1 181 ? -11.571 -5.843 8.337 1.00 91.31 181 ILE A CA 1
ATOM 1373 C C . ILE A 1 181 ? -12.035 -4.572 9.061 1.00 91.31 181 ILE A C 1
ATOM 1375 O O . ILE A 1 181 ? -13.002 -4.631 9.820 1.00 91.31 181 ILE A O 1
ATOM 1379 N N . TYR A 1 182 ? -11.461 -3.410 8.741 1.00 90.75 182 TYR A N 1
ATOM 1380 C CA . TYR A 1 182 ? -11.903 -2.112 9.265 1.00 90.75 182 TYR A CA 1
ATOM 1381 C C . TYR A 1 182 ? -13.377 -1.813 8.954 1.00 90.75 182 TYR A C 1
ATOM 1383 O O . TYR A 1 182 ? -14.117 -1.350 9.824 1.00 90.75 182 TYR A O 1
ATOM 1391 N N . LEU A 1 183 ? -13.838 -2.107 7.734 1.00 93.25 183 LEU A N 1
ATOM 1392 C CA . LEU A 1 183 ? -15.247 -1.929 7.364 1.00 93.25 183 LEU A CA 1
ATOM 1393 C C . LEU A 1 183 ? -16.173 -2.891 8.121 1.00 93.25 183 LEU A C 1
ATOM 1395 O O . LEU A 1 183 ? -17.258 -2.492 8.552 1.00 93.25 183 LEU A O 1
ATOM 1399 N N . VAL A 1 184 ? -15.754 -4.146 8.305 1.00 91.12 184 VAL A N 1
ATOM 1400 C CA . VAL A 1 184 ? -16.502 -5.126 9.106 1.00 91.12 184 VAL A CA 1
ATOM 1401 C C . VAL A 1 184 ? -16.578 -4.670 10.563 1.00 91.12 184 VAL A C 1
ATOM 1403 O O . VAL A 1 184 ? -17.669 -4.677 11.136 1.00 91.12 184 VAL A O 1
ATOM 1406 N N . ALA A 1 185 ? -15.468 -4.202 11.138 1.00 87.69 185 ALA A N 1
ATOM 1407 C CA . ALA A 1 185 ? -15.423 -3.643 12.486 1.00 87.69 185 ALA A CA 1
ATOM 1408 C C . ALA A 1 185 ? -16.382 -2.452 12.628 1.00 87.69 185 ALA A C 1
ATOM 1410 O O . ALA A 1 185 ? -17.206 -2.441 13.541 1.00 87.69 185 ALA A O 1
ATOM 1411 N N . ALA A 1 186 ? -16.379 -1.512 11.675 1.00 88.94 186 ALA A N 1
ATOM 1412 C CA . ALA A 1 186 ? -17.320 -0.391 11.660 1.00 88.94 186 ALA A CA 1
ATOM 1413 C C . ALA A 1 186 ? -18.786 -0.863 11.662 1.00 88.94 186 ALA A C 1
ATOM 1415 O O . ALA A 1 186 ? -19.601 -0.373 12.445 1.00 88.94 186 ALA A O 1
ATOM 1416 N N . GLY A 1 187 ? -19.126 -1.849 10.824 1.00 87.06 187 GLY A N 1
ATOM 1417 C CA . GLY A 1 187 ? -20.476 -2.414 10.762 1.00 87.06 187 GLY A CA 1
ATOM 1418 C C . GLY A 1 187 ? -20.908 -3.099 12.063 1.00 87.06 187 GLY A C 1
ATOM 1419 O O . GLY A 1 187 ? -22.062 -2.970 12.477 1.00 87.06 187 GLY A O 1
ATOM 1420 N N . LEU A 1 188 ? -19.984 -3.791 12.736 1.00 86.00 188 LEU A N 1
ATOM 1421 C CA . LEU A 1 188 ? -20.237 -4.404 14.040 1.00 86.00 188 LEU A CA 1
ATOM 1422 C C . LEU A 1 188 ? -20.427 -3.345 15.135 1.00 86.00 188 LEU A C 1
ATOM 1424 O O . LEU A 1 188 ? -21.385 -3.443 15.900 1.00 86.00 188 LEU A O 1
ATOM 1428 N N . ILE A 1 189 ? -19.580 -2.311 15.183 1.00 82.44 189 ILE A N 1
ATOM 1429 C CA . ILE A 1 189 ? -19.679 -1.229 16.178 1.00 82.44 189 ILE A CA 1
ATOM 1430 C C . ILE A 1 189 ? -20.990 -0.454 16.020 1.00 82.44 189 ILE A C 1
ATOM 1432 O O . ILE A 1 189 ? -21.595 -0.099 17.029 1.00 82.44 189 ILE A O 1
ATOM 1436 N N . PHE A 1 190 ? -21.437 -0.222 14.781 1.00 83.44 190 PHE A N 1
ATOM 1437 C CA . PHE A 1 190 ? -22.693 0.472 14.489 1.00 83.44 190 PHE A CA 1
ATOM 1438 C C . PHE A 1 190 ? -23.932 -0.320 14.920 1.00 83.44 190 PHE A C 1
ATOM 1440 O O . PHE A 1 190 ? -24.932 0.265 15.333 1.00 83.44 190 PHE A O 1
ATOM 1447 N N . LYS A 1 191 ? -23.892 -1.650 14.770 1.00 79.56 191 LYS A N 1
ATOM 1448 C CA . LYS A 1 191 ? -25.038 -2.524 15.049 1.00 79.56 191 LYS A CA 1
ATOM 1449 C C . LYS A 1 191 ? -25.298 -2.703 16.546 1.00 79.56 191 LYS A C 1
ATOM 1451 O O . LYS A 1 191 ? -26.461 -2.811 16.940 1.00 79.56 191 LYS A O 1
ATOM 1456 N N . PHE A 1 192 ? -24.239 -2.839 17.340 1.00 63.66 192 PHE A N 1
ATOM 1457 C CA . PHE A 1 192 ? -24.328 -3.069 18.786 1.00 63.66 192 PHE A CA 1
ATOM 1458 C C . PHE A 1 192 ? -24.303 -1.757 19.561 1.00 63.66 192 PHE A C 1
ATOM 1460 O O . PHE A 1 192 ? -24.423 -1.783 20.808 1.00 63.66 192 PHE A O 1
#

Foldseek 3Di:
DDDDDDDDDPPVVVVVVVVVVVVQPPDLPNQPPPVLLVLLVLLLVLLVCLLPQAPVNVQVPDPCSVVVQVVVFVLRLSCLNVLSVLLNVLSVVLSVVSVVSNVCVVVDDDPVCLVVLLVSLLVSLVSLLSSLVSLLVSLVSQLPRPPDPPDDPVVSVVNCVNSVSVSSNVSSVSSNVSSVVSNVSSVSSVVD

Sequence (192 aa):
MMSFVTLIGSNSVTSVKLEIANAILPSGTMPLSREDLVILFIALVVGSHAHFNNAWTRSWGNPGYPEYCRYAFPNCPSSAVGMEKTFVAFTIIIFILSIVSIIAGFLVKGKKFRIVDTGYHAIAGLLLIISGILMIAAANQIDSANVPDRIPELIRDSLRKEFKYSNKLAGGSMAVIDGVIYLVAAGLIFKF

pLDDT: mean 81.85, std 17.98, range [33.0, 97.69]

Organism: Folsomia candida (NCBI:txid158441)

Radius of gyration: 22.08 Å; chains: 1; bounding box: 48×59×55 Å